Protein AF-A0A8H8R3I6-F1 (afdb_monomer_lite)

Sequence (186 aa):
MTTKLGLHSSYLSILHSQSFTWTFSHALLTSPTFHVINPRAHRAKGDTVSVRVRAAAVAGLGDEAILALLTKGFFGGWVFGIEGWVMRVCGGVAPACFQGMYPTATKTPTSPSPSLPGYSCVDYGFGSDSGSFAGAHRFAVVRQERDDEAGKEGEEEYVELKLECFRCNPLVNRESWAEWVPWLHY

Radius of gyration: 18.47 Å; chains: 1; bounding box: 51×42×56 Å

pLDDT: mean 70.7, std 18.83, range [30.98, 92.19]

Structure (mmCIF, N/CA/C/O backbone):
data_AF-A0A8H8R3I6-F1
#
_entry.id   AF-A0A8H8R3I6-F1
#
loop_
_atom_site.group_PDB
_atom_site.id
_atom_site.type_symbol
_atom_site.label_atom_id
_atom_site.label_alt_id
_atom_site.label_comp_id
_atom_site.label_asym_id
_atom_site.label_entity_id
_atom_site.label_seq_id
_atom_site.pdbx_PDB_ins_code
_atom_site.Cartn_x
_atom_site.Cartn_y
_atom_site.Cartn_z
_atom_site.occupancy
_atom_site.B_iso_or_equiv
_atom_site.auth_seq_id
_atom_site.auth_comp_id
_atom_site.auth_asym_id
_atom_site.auth_atom_id
_atom_site.pdbx_PDB_model_num
ATOM 1 N N . MET A 1 1 ? -30.752 -3.559 7.949 1.00 31.47 1 MET A N 1
ATOM 2 C CA . MET A 1 1 ? -30.188 -2.841 9.111 1.00 31.47 1 MET A CA 1
ATOM 3 C C . MET A 1 1 ? -28.882 -2.213 8.670 1.00 31.47 1 MET A C 1
ATOM 5 O O . MET A 1 1 ? -27.921 -2.926 8.433 1.00 31.47 1 MET A O 1
ATOM 9 N N . THR A 1 2 ? -28.894 -0.906 8.432 1.00 30.98 2 THR A N 1
ATOM 10 C CA . THR A 1 2 ? -27.771 -0.145 7.873 1.00 30.98 2 THR A CA 1
ATOM 11 C C . THR A 1 2 ? -27.141 0.625 9.023 1.00 30.98 2 THR A C 1
ATOM 13 O O . THR A 1 2 ? -27.705 1.614 9.489 1.00 30.98 2 THR A O 1
ATOM 16 N N . THR A 1 3 ? -26.018 0.139 9.543 1.00 32.66 3 THR A N 1
ATOM 17 C CA . THR A 1 3 ? -25.305 0.805 10.634 1.00 32.66 3 THR A CA 1
ATOM 18 C C . THR A 1 3 ? -24.673 2.076 10.071 1.00 32.66 3 THR A C 1
ATOM 20 O O . THR A 1 3 ? -23.690 2.025 9.335 1.00 32.66 3 THR A O 1
ATOM 23 N N . LYS A 1 4 ? -25.284 3.234 10.350 1.00 35.38 4 LYS A N 1
ATOM 24 C CA . LYS A 1 4 ? -24.671 4.537 10.079 1.00 35.38 4 LYS A CA 1
ATOM 25 C C . LYS A 1 4 ? -23.440 4.654 10.976 1.00 35.38 4 LYS A C 1
ATOM 27 O O . LYS A 1 4 ? -23.584 4.791 12.187 1.00 35.38 4 LYS A O 1
ATOM 32 N N . LEU A 1 5 ? -22.250 4.600 10.380 1.00 41.81 5 LEU A N 1
ATOM 33 C CA . LEU A 1 5 ? -21.015 5.054 11.016 1.00 41.81 5 LEU A CA 1
ATOM 34 C C . LEU A 1 5 ? -21.253 6.482 11.527 1.00 41.81 5 LEU A C 1
ATOM 36 O O . LEU A 1 5 ? -21.546 7.384 10.741 1.00 41.81 5 LEU A O 1
ATOM 40 N N . GLY A 1 6 ? -21.209 6.660 12.848 1.00 38.31 6 GLY A N 1
ATOM 41 C CA . GLY A 1 6 ? -21.350 7.954 13.509 1.00 38.31 6 GLY A CA 1
ATOM 42 C C . GLY A 1 6 ? -20.204 8.873 13.101 1.00 38.31 6 GLY A C 1
ATOM 43 O O . GLY A 1 6 ? -19.126 8.845 13.689 1.00 38.31 6 GLY A O 1
ATOM 44 N N . LEU A 1 7 ? -20.436 9.665 12.059 1.00 44.19 7 LEU A N 1
ATOM 45 C CA . LEU A 1 7 ? -19.473 10.578 11.460 1.00 44.19 7 LEU A CA 1
ATOM 46 C C . LEU A 1 7 ? -19.382 11.860 12.308 1.00 44.19 7 LEU A C 1
ATOM 48 O O . LEU A 1 7 ? -19.949 12.886 11.953 1.00 44.19 7 LEU A O 1
ATOM 52 N N . HIS A 1 8 ? -18.720 11.795 13.465 1.00 44.50 8 HIS A N 1
ATOM 53 C CA . HIS A 1 8 ? -18.448 12.975 14.306 1.00 44.50 8 HIS A CA 1
ATOM 54 C C . HIS A 1 8 ? -16.948 13.228 14.531 1.00 44.50 8 HIS A C 1
ATOM 56 O O . HIS A 1 8 ? -16.547 13.858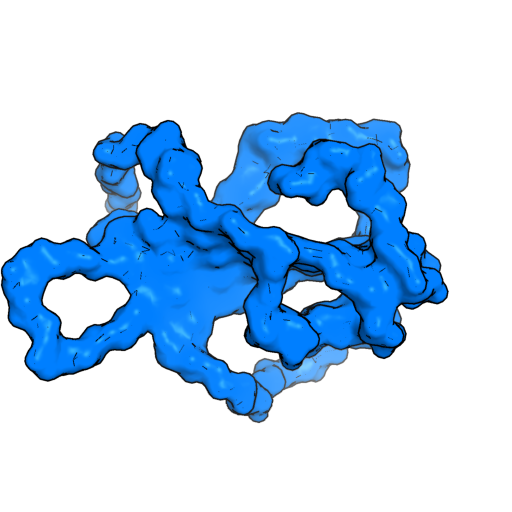 15.503 1.00 44.50 8 HIS A O 1
ATOM 62 N N . SER A 1 9 ? -16.110 12.757 13.606 1.00 52.34 9 SER A N 1
ATOM 63 C CA . SER A 1 9 ? -14.716 13.180 13.452 1.00 52.34 9 SER A CA 1
ATOM 64 C C . SER A 1 9 ? -14.607 13.797 12.063 1.00 52.34 9 SER A C 1
ATOM 66 O O . SER A 1 9 ? -14.903 13.144 11.061 1.00 52.34 9 SER A O 1
ATOM 68 N N . SER A 1 10 ? -14.308 15.096 11.998 1.00 59.66 10 SER A N 1
ATOM 69 C CA . SER A 1 10 ? -14.184 15.796 10.721 1.00 59.66 10 SER A CA 1
ATOM 70 C C . SER A 1 10 ? -13.023 15.185 9.935 1.00 59.66 10 SER A C 1
ATOM 72 O O . SER A 1 10 ? -11.990 14.858 10.514 1.00 59.66 10 SER A O 1
ATOM 74 N N . TYR A 1 11 ? -13.162 15.043 8.619 1.00 55.81 11 TYR A N 1
ATOM 75 C CA . TYR A 1 11 ? -12.097 14.549 7.734 1.00 55.81 11 TYR A CA 1
ATOM 76 C C . TYR A 1 11 ? -10.739 15.237 7.995 1.00 55.81 11 TYR A C 1
ATOM 78 O O . TYR A 1 11 ? -9.692 14.598 7.997 1.00 55.81 11 TYR A O 1
ATOM 86 N N . LEU A 1 12 ? -10.773 16.528 8.337 1.00 50.00 12 LEU A N 1
ATOM 87 C CA . LEU A 1 12 ? -9.605 17.319 8.729 1.00 50.00 12 LEU A CA 1
ATOM 88 C C . LEU A 1 12 ? -8.943 16.831 10.026 1.00 50.00 12 LEU A C 1
ATOM 90 O O . LEU A 1 12 ? -7.722 16.812 10.109 1.00 50.00 12 LEU A O 1
ATOM 94 N N . SER A 1 13 ? -9.716 16.404 11.028 1.00 59.06 13 SER A N 1
ATOM 95 C CA . SER A 1 13 ? -9.152 15.855 12.271 1.00 59.06 13 SER A CA 1
ATOM 96 C C . SER A 1 13 ? -8.404 14.537 12.050 1.00 59.06 13 SER A C 1
ATOM 98 O O . SER A 1 13 ? -7.403 14.295 12.715 1.00 59.06 13 SER A O 1
ATOM 100 N N . ILE A 1 14 ? -8.844 13.731 11.077 1.00 64.38 14 ILE A N 1
ATOM 101 C CA . ILE A 1 14 ? -8.153 12.507 10.653 1.00 64.38 14 ILE A CA 1
ATOM 102 C C . ILE A 1 14 ? -6.856 12.853 9.920 1.00 64.38 14 ILE A C 1
ATOM 104 O O . ILE A 1 14 ? -5.829 12.249 10.194 1.00 64.38 14 ILE A O 1
ATOM 108 N N . LEU A 1 15 ? -6.877 13.846 9.025 1.00 62.44 15 LEU A N 1
ATOM 109 C CA . LEU A 1 15 ? -5.662 14.314 8.346 1.00 62.44 15 LEU A CA 1
ATOM 110 C C . LEU A 1 15 ? -4.618 14.837 9.341 1.00 62.44 15 LEU A C 1
ATOM 112 O O . LEU A 1 15 ? -3.438 14.539 9.209 1.00 62.44 15 LEU A O 1
ATOM 116 N N . HIS A 1 16 ? -5.046 15.573 10.367 1.00 58.56 16 HIS A N 1
ATOM 117 C CA . HIS A 1 16 ? -4.144 16.083 11.401 1.00 58.56 16 HIS A CA 1
ATOM 118 C C . HIS A 1 16 ? -3.581 15.003 12.332 1.00 58.56 16 HIS A C 1
ATOM 120 O O . HIS A 1 16 ? -2.536 15.229 12.937 1.00 58.56 16 HIS A O 1
ATOM 126 N N . SER A 1 17 ? -4.249 13.853 12.466 1.00 69.62 17 SER A N 1
ATOM 127 C CA . SER A 1 17 ? -3.767 12.736 13.285 1.00 69.62 17 SER A CA 1
ATOM 128 C C . SER A 1 17 ? -2.894 11.745 12.513 1.00 69.62 17 SER A C 1
ATOM 130 O O . SER A 1 17 ? -2.447 10.750 13.091 1.00 69.62 17 SER A O 1
ATOM 132 N N . GLN A 1 18 ? -2.632 12.006 11.227 1.00 78.19 18 GLN A N 1
ATOM 133 C CA . GLN A 1 18 ? -1.732 11.186 10.428 1.00 78.19 18 GLN A CA 1
ATOM 134 C C . GLN A 1 18 ? -0.287 11.383 10.868 1.00 78.19 18 GLN A C 1
ATOM 136 O O . GLN A 1 18 ? 0.219 12.500 10.976 1.00 78.19 18 GLN A O 1
ATOM 141 N N . SER A 1 19 ? 0.385 10.264 11.096 1.00 79.81 19 SER A N 1
ATOM 142 C CA . SER A 1 19 ? 1.827 10.213 11.274 1.00 79.81 19 SER A CA 1
ATOM 143 C C . SER A 1 19 ? 2.457 9.787 9.961 1.00 79.81 19 SER A C 1
ATOM 145 O O . SER A 1 19 ? 2.011 8.827 9.335 1.00 79.81 19 SER A O 1
ATOM 147 N N . PHE A 1 20 ? 3.489 10.511 9.548 1.00 79.75 20 PHE A N 1
ATOM 148 C CA . PHE A 1 20 ? 4.198 10.261 8.306 1.00 79.75 20 PHE A CA 1
ATOM 149 C C . PHE A 1 20 ? 5.659 9.962 8.598 1.00 79.75 20 PHE A C 1
ATOM 151 O O . PHE A 1 20 ? 6.337 10.746 9.267 1.00 79.75 20 PHE A O 1
ATOM 158 N N . THR A 1 21 ? 6.154 8.845 8.082 1.00 79.81 21 THR A N 1
ATOM 159 C CA . THR A 1 21 ? 7.560 8.468 8.202 1.00 79.81 21 THR A CA 1
ATOM 160 C C . THR A 1 21 ? 8.121 8.099 6.843 1.00 79.81 21 THR A C 1
ATOM 162 O O . THR A 1 21 ? 7.508 7.360 6.083 1.00 79.81 21 THR A O 1
ATOM 165 N N . TRP A 1 22 ? 9.334 8.564 6.558 1.00 72.94 22 TRP A N 1
ATOM 166 C CA . TRP A 1 22 ? 10.034 8.340 5.286 1.00 72.94 22 TRP A CA 1
ATOM 167 C C . TRP A 1 22 ? 10.762 6.991 5.220 1.00 72.94 22 TRP A C 1
ATOM 169 O O . TRP A 1 22 ? 11.827 6.842 4.622 1.00 72.94 22 TRP A O 1
ATOM 179 N N . THR A 1 23 ? 10.204 6.016 5.927 1.00 77.31 23 THR A N 1
ATOM 180 C CA . THR A 1 23 ? 10.690 4.650 6.045 1.00 77.31 23 THR A CA 1
ATOM 181 C C . THR A 1 23 ? 9.493 3.712 6.032 1.00 77.31 23 THR A C 1
ATOM 183 O O . THR A 1 23 ? 8.381 4.083 6.413 1.00 77.31 23 THR A O 1
ATOM 186 N N . PHE A 1 24 ? 9.734 2.483 5.599 1.00 78.38 24 PHE A N 1
ATOM 187 C CA . PHE A 1 24 ? 8.781 1.385 5.667 1.00 78.38 24 PHE A CA 1
ATOM 188 C C . PHE A 1 24 ? 9.285 0.324 6.643 1.00 78.38 24 PHE A C 1
ATOM 190 O O . PHE A 1 24 ? 10.476 0.265 6.969 1.00 78.38 24 PHE A O 1
ATOM 197 N N . SER A 1 25 ? 8.368 -0.474 7.175 1.00 80.38 25 SER A N 1
ATOM 198 C CA . SER A 1 25 ? 8.654 -1.388 8.272 1.00 80.38 25 SER A CA 1
ATOM 199 C C . SER A 1 25 ? 9.603 -2.515 7.869 1.00 80.38 25 SER A C 1
ATOM 201 O O . SER A 1 25 ? 9.670 -2.958 6.718 1.00 80.38 25 SER A O 1
ATOM 203 N N . HIS A 1 26 ? 10.288 -3.064 8.874 1.00 82.50 26 HIS A N 1
ATOM 204 C CA . HIS A 1 26 ? 11.056 -4.295 8.710 1.00 82.50 26 HIS A CA 1
ATOM 205 C C . HIS A 1 26 ? 10.168 -5.456 8.229 1.00 82.50 26 HIS A C 1
ATOM 207 O O . HIS A 1 26 ? 10.617 -6.292 7.451 1.00 82.50 26 HIS A O 1
ATOM 213 N N . ALA A 1 27 ? 8.891 -5.477 8.630 1.00 82.38 27 ALA A N 1
ATOM 214 C CA . ALA A 1 27 ? 7.926 -6.479 8.185 1.00 82.38 27 ALA A CA 1
ATOM 215 C C . ALA A 1 27 ? 7.631 -6.394 6.678 1.00 82.38 27 ALA A C 1
ATOM 217 O O . ALA A 1 27 ? 7.347 -7.418 6.055 1.00 82.38 27 ALA A O 1
ATOM 218 N N . LEU A 1 28 ? 7.685 -5.200 6.076 1.00 81.94 28 LEU A N 1
ATOM 219 C CA . LEU A 1 28 ? 7.591 -5.044 4.625 1.00 81.94 28 LEU A CA 1
ATOM 220 C C . LEU A 1 28 ? 8.894 -5.461 3.940 1.00 81.94 28 LEU A C 1
ATOM 222 O O . LEU A 1 28 ? 8.839 -6.235 2.988 1.00 81.94 28 LEU A O 1
ATOM 226 N N . LEU A 1 29 ? 10.052 -5.040 4.459 1.00 84.81 29 LEU A N 1
ATOM 227 C CA . LEU A 1 29 ? 11.374 -5.397 3.921 1.00 84.81 29 LEU A CA 1
ATOM 228 C C . LEU A 1 29 ? 11.614 -6.908 3.830 1.00 84.81 29 LEU A C 1
ATOM 230 O O . LEU A 1 29 ? 12.205 -7.373 2.860 1.00 84.81 29 LEU A O 1
ATOM 234 N N . THR A 1 30 ? 11.159 -7.674 4.823 1.00 84.00 30 THR A N 1
ATOM 235 C CA . THR A 1 30 ? 11.333 -9.136 4.854 1.00 84.00 30 THR A CA 1
ATOM 236 C C . THR A 1 30 ? 10.150 -9.902 4.271 1.00 84.00 30 THR A C 1
ATOM 238 O O . THR A 1 30 ? 10.069 -11.122 4.416 1.00 84.00 30 THR A O 1
ATOM 241 N N . SER A 1 31 ? 9.185 -9.209 3.665 1.00 83.56 31 SER A N 1
ATOM 242 C CA . SER A 1 31 ? 7.997 -9.854 3.115 1.00 83.56 31 SER A CA 1
ATOM 243 C C . SER A 1 31 ? 8.271 -10.544 1.774 1.00 83.56 31 SER A C 1
ATOM 245 O O . SER A 1 31 ? 9.102 -10.073 0.991 1.00 83.56 31 SER A O 1
ATOM 247 N N . PRO A 1 32 ? 7.511 -11.604 1.434 1.00 87.69 32 PRO A N 1
ATOM 248 C CA . PRO A 1 32 ? 7.560 -12.205 0.101 1.00 87.69 32 PRO A CA 1
ATOM 249 C C . PRO A 1 32 ? 7.315 -11.180 -1.013 1.00 87.69 32 PRO A C 1
ATOM 251 O O . PRO A 1 32 ? 8.000 -11.195 -2.031 1.00 87.69 32 PRO A O 1
ATOM 254 N N . THR A 1 33 ? 6.388 -10.246 -0.791 1.00 87.38 33 THR A N 1
ATOM 255 C CA . THR A 1 33 ? 6.056 -9.156 -1.714 1.00 87.38 33 THR A CA 1
ATOM 256 C C . THR A 1 33 ? 7.278 -8.324 -2.087 1.00 87.38 33 THR A C 1
ATOM 258 O O . THR A 1 33 ? 7.518 -8.085 -3.270 1.00 87.38 33 THR A O 1
ATOM 261 N N . PHE A 1 34 ? 8.084 -7.916 -1.101 1.00 88.31 34 PHE A N 1
ATOM 262 C CA . PHE A 1 34 ? 9.287 -7.126 -1.358 1.00 88.31 34 PHE A CA 1
ATOM 263 C C . PHE A 1 34 ? 10.279 -7.884 -2.242 1.00 88.31 34 PHE A C 1
ATOM 265 O O . PHE A 1 34 ? 10.813 -7.322 -3.197 1.00 88.31 34 PHE A O 1
ATOM 272 N N . HIS A 1 35 ? 10.467 -9.177 -1.982 1.00 88.62 35 HIS A N 1
ATOM 273 C CA . HIS A 1 35 ? 11.369 -10.016 -2.768 1.00 88.62 35 HIS A CA 1
ATOM 274 C C . HIS A 1 35 ? 10.859 -10.305 -4.183 1.00 88.62 35 HIS A C 1
ATOM 276 O O . HIS A 1 35 ? 11.664 -10.368 -5.107 1.00 88.62 35 HIS A O 1
ATOM 282 N N . VAL A 1 36 ? 9.546 -10.439 -4.382 1.00 87.69 36 VAL A N 1
ATOM 283 C CA . VAL A 1 36 ? 8.960 -10.620 -5.723 1.00 87.69 36 VAL A CA 1
ATOM 284 C C . VAL A 1 36 ? 9.104 -9.352 -6.565 1.00 87.69 36 VAL A C 1
ATOM 286 O O . VAL A 1 36 ? 9.413 -9.421 -7.751 1.00 87.69 36 VAL A O 1
ATOM 289 N N . ILE A 1 37 ? 8.900 -8.187 -5.955 1.00 86.06 37 ILE A N 1
ATOM 290 C CA . ILE A 1 37 ? 8.887 -6.898 -6.657 1.00 86.06 37 ILE A CA 1
ATOM 291 C C . ILE A 1 37 ? 10.301 -6.360 -6.885 1.00 86.06 37 ILE A C 1
ATOM 293 O O . ILE A 1 37 ? 10.576 -5.714 -7.896 1.00 86.06 37 ILE A O 1
ATOM 297 N N . ASN A 1 38 ? 11.212 -6.642 -5.955 1.00 88.88 38 ASN A N 1
ATOM 298 C CA . ASN A 1 38 ? 12.605 -6.225 -5.999 1.00 88.88 38 ASN A CA 1
ATOM 299 C C . ASN A 1 38 ? 13.551 -7.438 -5.890 1.00 88.88 38 ASN A C 1
ATOM 301 O O . ASN A 1 38 ? 14.315 -7.547 -4.924 1.00 88.88 38 ASN A O 1
ATOM 305 N N . PRO A 1 39 ? 13.548 -8.350 -6.882 1.00 85.81 39 PRO A N 1
ATOM 306 C CA . PRO A 1 39 ? 14.264 -9.627 -6.802 1.00 85.81 39 PRO A CA 1
ATOM 307 C C . PRO A 1 39 ? 15.787 -9.476 -6.727 1.00 85.81 39 PRO A C 1
ATOM 309 O O . PRO A 1 39 ? 16.485 -10.378 -6.273 1.00 85.81 39 PRO A O 1
ATOM 312 N N . ARG A 1 40 ? 16.318 -8.327 -7.158 1.00 87.31 40 ARG A N 1
ATOM 313 C CA . ARG A 1 40 ? 17.755 -8.015 -7.137 1.00 87.31 40 ARG A CA 1
ATOM 314 C C . ARG A 1 40 ? 18.184 -7.219 -5.904 1.00 87.31 40 ARG A C 1
ATOM 316 O O . ARG A 1 40 ? 19.336 -6.800 -5.838 1.00 87.31 40 ARG A O 1
ATOM 323 N N . ALA A 1 41 ? 17.268 -6.984 -4.960 1.00 88.19 41 ALA A N 1
ATOM 324 C CA . ALA A 1 41 ? 17.508 -6.196 -3.752 1.00 88.19 41 ALA A CA 1
ATOM 325 C C . ALA A 1 41 ? 18.143 -4.820 -4.045 1.00 88.19 41 ALA A C 1
ATOM 327 O O . ALA A 1 41 ? 19.030 -4.351 -3.331 1.00 88.19 41 ALA A O 1
ATOM 328 N N . HIS A 1 42 ? 17.700 -4.164 -5.122 1.00 91.31 42 HIS A N 1
ATOM 329 C CA . HIS A 1 42 ? 18.139 -2.812 -5.453 1.00 91.31 42 HIS A CA 1
ATOM 330 C C . HIS A 1 42 ? 17.609 -1.799 -4.435 1.00 91.31 42 HIS A C 1
ATOM 332 O O . HIS A 1 42 ? 16.662 -2.078 -3.696 1.00 91.31 42 HIS A O 1
ATOM 338 N N . ARG A 1 43 ? 18.196 -0.597 -4.412 1.00 88.12 43 ARG A N 1
ATOM 339 C CA . ARG A 1 43 ? 17.729 0.496 -3.551 1.00 88.12 43 ARG A CA 1
ATOM 340 C C . ARG A 1 43 ? 16.230 0.733 -3.757 1.00 88.12 43 ARG A C 1
ATOM 342 O O . ARG A 1 43 ? 15.787 1.081 -4.852 1.00 88.12 43 ARG A O 1
ATOM 349 N N . ALA A 1 44 ? 15.477 0.549 -2.678 1.00 87.62 44 ALA A N 1
ATOM 350 C CA . ALA A 1 44 ? 14.069 0.883 -2.583 1.00 87.62 44 ALA A CA 1
ATOM 351 C C . ALA A 1 44 ? 13.909 2.097 -1.669 1.00 87.62 44 ALA A C 1
ATOM 353 O O . ALA A 1 44 ? 14.603 2.222 -0.658 1.00 87.62 44 ALA A O 1
ATOM 354 N N . LYS A 1 45 ? 12.997 2.986 -2.038 1.00 86.19 45 LYS A N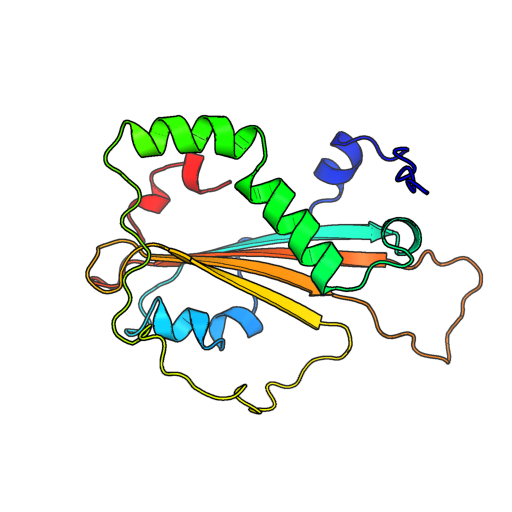 1
ATOM 355 C CA . LYS A 1 45 ? 12.548 4.097 -1.205 1.00 86.19 45 LYS A CA 1
ATOM 356 C C . LYS A 1 45 ? 11.069 3.938 -0.953 1.00 86.19 45 LYS A C 1
ATOM 358 O O . LYS A 1 45 ? 10.366 3.354 -1.771 1.00 86.19 45 LYS A O 1
ATOM 363 N N . GLY A 1 46 ? 10.617 4.436 0.177 1.00 84.38 46 GLY A N 1
ATOM 364 C CA . GLY A 1 46 ? 9.248 4.250 0.576 1.00 84.38 46 GLY A CA 1
ATOM 365 C C . GLY A 1 46 ? 8.919 5.054 1.803 1.00 84.38 46 GLY A C 1
ATOM 366 O O . GLY A 1 46 ? 9.789 5.669 2.422 1.00 84.38 46 GLY A O 1
ATOM 367 N N . ASP A 1 47 ? 7.653 4.999 2.142 1.00 83.50 47 ASP A N 1
ATOM 368 C CA . ASP A 1 47 ? 7.066 5.786 3.194 1.00 83.50 47 ASP A CA 1
ATOM 369 C C . ASP A 1 47 ? 5.966 5.007 3.884 1.00 83.50 47 ASP A C 1
ATOM 371 O O . ASP A 1 47 ? 5.476 3.990 3.389 1.00 83.50 47 ASP A O 1
ATOM 375 N N . THR A 1 48 ? 5.644 5.465 5.081 1.00 86.69 48 THR A N 1
ATOM 376 C CA . THR A 1 48 ? 4.538 4.946 5.860 1.00 86.69 48 THR A CA 1
ATOM 377 C C . THR A 1 48 ? 3.695 6.110 6.323 1.00 86.69 48 THR A C 1
ATOM 379 O O . THR A 1 48 ? 4.191 7.051 6.946 1.00 86.69 48 THR A O 1
ATOM 382 N N . VAL A 1 49 ? 2.402 5.993 6.069 1.00 87.19 49 VAL A N 1
ATOM 383 C CA . VAL A 1 49 ? 1.370 6.818 6.674 1.00 87.19 49 VAL A CA 1
ATOM 384 C C . VAL A 1 49 ? 0.630 5.953 7.675 1.00 87.19 49 VAL A C 1
ATOM 386 O O . VAL A 1 49 ? 0.135 4.882 7.322 1.00 87.19 49 VAL A O 1
ATOM 389 N N . SER A 1 50 ? 0.529 6.402 8.921 1.00 87.62 50 SER A N 1
ATOM 390 C CA . SER A 1 50 ? -0.314 5.744 9.912 1.00 87.62 50 SER A CA 1
ATOM 391 C C . SER A 1 50 ? -1.340 6.688 10.506 1.00 87.62 50 SER A C 1
ATOM 393 O O . SER A 1 50 ? -1.126 7.892 10.638 1.00 87.62 50 SER A O 1
ATOM 395 N N . VAL A 1 51 ? -2.497 6.130 10.844 1.00 88.81 51 VAL A N 1
ATOM 396 C CA . VAL A 1 51 ? -3.577 6.844 11.510 1.00 88.81 51 VAL A CA 1
ATOM 397 C C . VAL A 1 51 ? -4.141 5.976 12.619 1.00 88.81 51 VAL A C 1
ATOM 399 O O . VAL A 1 51 ? -4.399 4.786 12.440 1.00 88.81 51 VAL A O 1
ATOM 402 N N . ARG A 1 52 ? -4.360 6.586 13.781 1.00 86.94 52 ARG A N 1
ATOM 403 C CA . ARG A 1 52 ? -5.032 5.933 14.902 1.00 86.94 52 ARG A CA 1
ATOM 404 C C . ARG A 1 52 ? -6.518 6.245 14.833 1.00 86.94 52 ARG A C 1
ATOM 406 O O . ARG A 1 52 ? -6.920 7.406 14.883 1.00 86.94 52 ARG A O 1
ATOM 413 N N . VAL A 1 53 ? -7.333 5.203 14.728 1.00 86.69 53 VAL A N 1
ATOM 414 C CA . VAL A 1 53 ? -8.792 5.296 14.795 1.00 86.69 53 VAL A CA 1
ATOM 415 C C . VAL A 1 53 ? -9.265 4.728 16.122 1.00 86.69 53 VAL A C 1
ATOM 417 O O . VAL A 1 53 ? -8.714 3.751 16.622 1.00 86.69 53 VAL A O 1
ATOM 420 N N . ARG A 1 54 ? -10.288 5.335 16.723 1.00 86.31 54 ARG A N 1
ATOM 421 C CA . ARG A 1 54 ? -10.869 4.795 17.959 1.00 86.31 54 ARG A CA 1
ATOM 422 C C . ARG A 1 54 ? -11.434 3.405 17.687 1.00 86.31 54 ARG A C 1
ATOM 424 O O . ARG A 1 54 ? -12.150 3.226 16.702 1.00 86.31 54 ARG A O 1
ATOM 431 N N . ALA A 1 55 ? -11.183 2.448 18.574 1.00 85.94 55 ALA A N 1
ATOM 432 C CA . ALA A 1 55 ? -11.679 1.080 18.434 1.00 85.94 55 ALA A CA 1
ATOM 433 C C . ALA A 1 55 ? -13.211 1.040 18.328 1.00 85.94 55 ALA A C 1
ATOM 435 O O . ALA A 1 55 ? -13.759 0.284 17.530 1.00 85.94 55 ALA A O 1
ATOM 436 N N . ALA A 1 56 ? -13.901 1.946 19.029 1.00 83.94 56 ALA A N 1
ATOM 437 C CA . ALA A 1 56 ? -15.347 2.131 18.921 1.00 83.94 56 ALA A CA 1
ATOM 438 C C . ALA A 1 56 ? -15.825 2.468 17.492 1.00 83.94 56 ALA A C 1
ATOM 440 O O . ALA A 1 56 ? -16.921 2.070 17.104 1.00 83.94 56 ALA A O 1
ATOM 441 N N . ALA A 1 57 ? -15.021 3.175 16.688 1.00 83.38 57 ALA A N 1
ATOM 442 C CA . ALA A 1 57 ? -15.380 3.547 15.316 1.00 83.38 57 ALA A CA 1
ATOM 443 C C . ALA A 1 57 ? -15.350 2.353 14.347 1.00 83.38 57 ALA A C 1
ATOM 445 O O . ALA A 1 57 ? -16.026 2.378 13.320 1.00 83.38 57 ALA A O 1
ATOM 446 N N . VAL A 1 58 ? -14.587 1.312 14.683 1.00 86.56 58 VAL A N 1
ATOM 447 C CA . VAL A 1 58 ? -14.475 0.059 13.919 1.00 86.56 58 VAL A CA 1
ATOM 448 C C . VAL A 1 58 ? -15.033 -1.136 14.698 1.00 86.56 58 VAL A C 1
ATOM 450 O O . VAL A 1 58 ? -14.762 -2.291 14.366 1.00 86.56 58 VAL A O 1
ATOM 453 N N . ALA A 1 59 ? -15.822 -0.871 15.742 1.00 85.50 59 ALA A N 1
ATOM 454 C CA . ALA A 1 59 ? -16.407 -1.905 16.578 1.00 85.50 59 ALA A CA 1
ATOM 455 C C . ALA A 1 59 ? -17.305 -2.826 15.739 1.00 85.50 59 ALA A C 1
ATOM 457 O O . ALA A 1 59 ? -18.151 -2.370 14.969 1.00 85.50 59 ALA A O 1
ATOM 458 N N . GLY A 1 60 ? -17.102 -4.136 15.885 1.00 86.06 60 GLY A N 1
ATOM 459 C CA . GLY A 1 60 ? -17.829 -5.156 15.126 1.00 86.06 60 GLY A CA 1
ATOM 460 C C . GLY A 1 60 ? -17.309 -5.405 13.705 1.00 86.06 60 GLY A C 1
ATOM 461 O O . GLY A 1 60 ? -17.844 -6.281 13.029 1.00 86.06 60 GLY A O 1
ATOM 462 N N . LEU A 1 61 ? -16.273 -4.693 13.245 1.00 89.38 61 LEU A N 1
ATOM 463 C CA . LEU A 1 61 ? -15.596 -4.995 11.983 1.00 89.38 61 LEU A CA 1
ATOM 464 C C . LEU A 1 61 ? -14.381 -5.897 12.223 1.00 89.38 61 LEU A C 1
ATOM 466 O O . LEU A 1 61 ? -13.510 -5.585 13.041 1.00 89.38 61 LEU A O 1
ATOM 470 N N . GLY A 1 62 ? -14.309 -6.995 11.469 1.00 90.81 62 GLY A N 1
ATOM 471 C CA . GLY A 1 62 ? -13.091 -7.794 11.344 1.00 90.81 62 GLY A CA 1
ATOM 472 C C . GLY A 1 62 ? -12.035 -7.081 10.496 1.00 90.81 62 GLY A C 1
ATOM 473 O O . GLY A 1 62 ? -12.359 -6.194 9.704 1.00 90.81 62 GLY A O 1
ATOM 474 N N . ASP A 1 63 ? -10.775 -7.486 10.637 1.00 92.12 63 ASP A N 1
ATOM 475 C CA . ASP A 1 63 ? -9.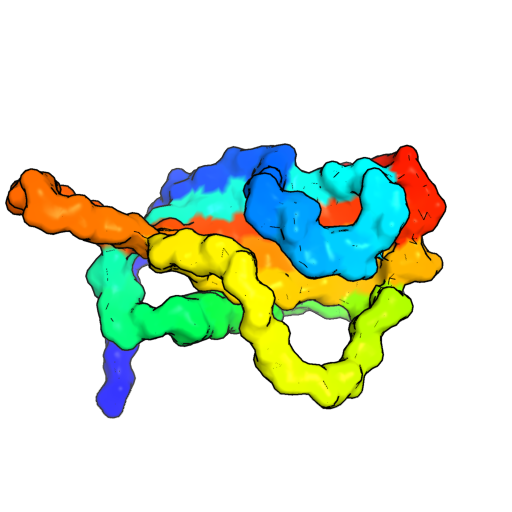646 -6.835 9.957 1.00 92.12 63 ASP A CA 1
ATOM 476 C C . ASP A 1 63 ? -9.771 -6.881 8.436 1.00 92.12 63 ASP A C 1
ATOM 478 O O . ASP A 1 63 ? -9.484 -5.891 7.773 1.00 92.12 63 ASP A O 1
ATOM 482 N N . GLU A 1 64 ? -10.290 -7.979 7.881 1.00 92.19 64 GLU A N 1
ATOM 483 C CA . GLU A 1 64 ? -10.579 -8.092 6.449 1.00 92.19 64 GLU A CA 1
ATOM 484 C C . GLU A 1 64 ? -11.557 -7.007 5.979 1.00 92.19 64 GLU A C 1
ATOM 486 O O . GLU A 1 64 ? -11.317 -6.352 4.967 1.00 92.19 64 GLU A O 1
ATOM 491 N N . ALA A 1 65 ? -12.633 -6.757 6.731 1.00 91.19 65 ALA A N 1
ATOM 492 C CA . ALA A 1 65 ? -13.608 -5.725 6.389 1.00 91.19 65 ALA A CA 1
ATOM 493 C C . ALA A 1 65 ? -13.003 -4.317 6.495 1.00 91.19 65 ALA A C 1
ATOM 495 O O . ALA A 1 65 ? -13.288 -3.459 5.659 1.00 91.19 65 ALA A O 1
ATOM 496 N N . ILE A 1 66 ? -12.144 -4.081 7.491 1.00 90.69 66 ILE A N 1
ATOM 497 C CA . ILE A 1 66 ? -11.417 -2.814 7.645 1.00 90.69 66 ILE A CA 1
ATOM 498 C C . ILE A 1 66 ? -10.459 -2.606 6.464 1.00 90.69 66 ILE A C 1
ATOM 500 O O . ILE A 1 66 ? -10.487 -1.546 5.839 1.00 90.69 66 ILE A O 1
ATOM 504 N N . LEU A 1 67 ? -9.665 -3.618 6.105 1.00 90.88 67 LEU A N 1
ATOM 505 C CA . LEU A 1 67 ? -8.759 -3.579 4.954 1.00 90.88 67 LEU A CA 1
ATOM 506 C C . LEU A 1 67 ? -9.525 -3.395 3.641 1.00 90.88 67 LEU A C 1
ATOM 508 O O . LEU A 1 67 ? -9.114 -2.600 2.798 1.00 90.88 67 LEU A O 1
ATOM 512 N N . ALA A 1 68 ? -10.665 -4.065 3.469 1.00 89.12 68 ALA A N 1
ATOM 513 C CA . ALA A 1 68 ? -11.527 -3.901 2.303 1.00 89.12 68 ALA A CA 1
ATOM 514 C C . ALA A 1 68 ? -12.077 -2.472 2.200 1.00 89.12 68 ALA A C 1
ATOM 516 O O . ALA A 1 68 ? -12.102 -1.896 1.115 1.00 89.12 68 ALA A O 1
ATOM 517 N N . LEU A 1 69 ? -12.487 -1.863 3.316 1.00 89.06 69 LEU A N 1
ATOM 518 C CA . LEU A 1 69 ? -12.936 -0.469 3.337 1.00 89.06 69 LEU A CA 1
ATOM 519 C C . LEU A 1 69 ? -11.796 0.503 3.027 1.00 89.06 69 LEU A C 1
ATOM 521 O O . LEU A 1 69 ? -11.995 1.437 2.251 1.00 89.06 69 LEU A O 1
ATOM 525 N N . LEU A 1 70 ? -10.614 0.269 3.595 1.00 85.00 70 LEU A N 1
ATOM 526 C CA . LEU A 1 70 ? -9.437 1.106 3.386 1.00 85.00 70 LEU A CA 1
ATOM 527 C C . LEU A 1 70 ? -8.975 1.060 1.925 1.00 85.00 70 LEU A C 1
ATOM 529 O O . LEU A 1 70 ? -8.830 2.097 1.286 1.00 85.00 70 LEU A O 1
ATOM 533 N N . THR A 1 71 ? -8.836 -0.141 1.368 1.00 84.75 71 THR A N 1
ATOM 534 C CA . THR A 1 71 ? -8.442 -0.357 -0.033 1.00 84.75 71 THR A CA 1
ATOM 535 C C . THR A 1 71 ? -9.501 0.153 -1.006 1.00 84.75 71 THR A C 1
ATOM 537 O O . THR A 1 71 ? -9.162 0.808 -1.989 1.00 84.75 71 THR A O 1
ATOM 540 N N . LYS A 1 72 ? -10.792 -0.052 -0.713 1.00 83.56 72 LYS A N 1
ATOM 541 C CA . LYS A 1 72 ? -11.892 0.537 -1.488 1.00 83.56 72 LYS A CA 1
ATOM 542 C C . LYS A 1 72 ? -11.850 2.063 -1.458 1.00 83.56 72 LYS A C 1
ATOM 544 O O . LYS A 1 72 ? -12.090 2.686 -2.486 1.00 83.56 72 LYS A O 1
ATOM 549 N N . GLY A 1 73 ? -11.579 2.663 -0.301 1.00 79.50 73 GLY A N 1
ATOM 550 C CA . GLY A 1 73 ? -11.451 4.111 -0.155 1.00 79.50 73 GLY A CA 1
ATOM 551 C C . GLY A 1 73 ? -10.247 4.670 -0.910 1.00 79.50 73 GLY A C 1
ATOM 552 O O . GLY A 1 73 ? -10.375 5.699 -1.564 1.00 79.50 73 GLY A O 1
ATOM 553 N N . PHE A 1 74 ? -9.115 3.966 -0.870 1.00 78.00 74 PHE A N 1
ATOM 554 C CA . PHE A 1 74 ? -7.901 4.317 -1.602 1.00 78.00 74 PHE A CA 1
ATOM 555 C C . PHE A 1 74 ? -8.126 4.209 -3.117 1.00 78.00 74 PHE A C 1
ATOM 557 O O . PHE A 1 74 ? -8.193 5.221 -3.801 1.00 78.00 74 PHE A O 1
ATOM 564 N N . PHE A 1 75 ? -8.380 3.010 -3.650 1.00 74.62 75 PHE A N 1
ATOM 565 C CA . PHE A 1 75 ? -8.493 2.794 -5.100 1.00 74.62 75 PHE A CA 1
ATOM 566 C C . PHE A 1 75 ? -9.791 3.326 -5.728 1.00 74.62 75 PHE A C 1
ATOM 568 O O . PHE A 1 75 ? -9.840 3.568 -6.932 1.00 74.62 75 PHE A O 1
ATOM 575 N N . GLY A 1 76 ? -10.857 3.481 -4.943 1.00 67.25 76 GLY A N 1
ATOM 576 C CA . GLY A 1 76 ? -12.151 4.008 -5.389 1.00 67.25 76 GLY A CA 1
ATOM 577 C C . GLY A 1 76 ? -12.400 5.465 -4.996 1.00 67.25 76 GLY A C 1
ATOM 578 O O . GLY A 1 76 ? -13.498 5.975 -5.223 1.00 67.25 76 GLY A O 1
ATOM 579 N N . GLY A 1 77 ? -11.421 6.121 -4.369 1.00 66.69 77 GLY A N 1
ATOM 580 C CA . GLY A 1 77 ? -11.521 7.498 -3.904 1.00 66.69 77 GLY A CA 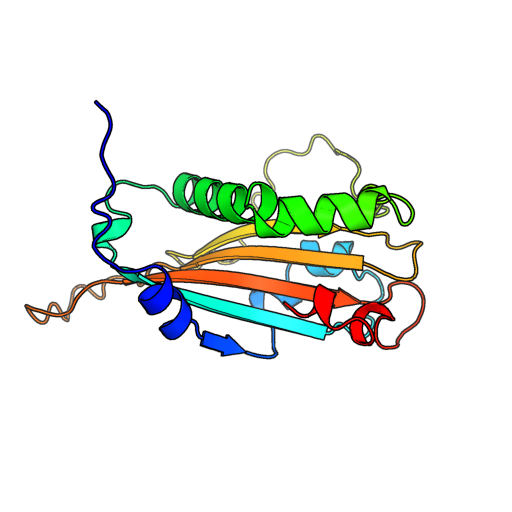1
ATOM 581 C C . GLY A 1 77 ? -11.450 8.521 -5.036 1.00 66.69 77 GLY A C 1
ATOM 582 O O . GLY A 1 77 ? -10.926 8.268 -6.119 1.00 66.69 77 GLY A O 1
ATOM 583 N N . TRP A 1 78 ? -11.954 9.728 -4.770 1.00 57.16 78 TRP A N 1
ATOM 584 C CA . TRP A 1 78 ? -11.992 10.814 -5.756 1.00 57.16 78 TRP A CA 1
ATOM 585 C C . TRP A 1 78 ? -10.591 11.253 -6.225 1.00 57.16 78 TRP A C 1
ATOM 587 O O . TRP A 1 78 ? -10.426 11.632 -7.381 1.00 57.16 78 TRP A O 1
ATOM 597 N N . VAL A 1 79 ? -9.577 11.115 -5.361 1.00 53.16 79 VAL A N 1
ATOM 598 C CA . VAL A 1 79 ? -8.163 11.414 -5.660 1.00 53.16 79 VAL A CA 1
ATOM 599 C C . VAL A 1 79 ? -7.618 10.483 -6.753 1.00 53.16 79 VAL A C 1
ATOM 601 O O . VAL A 1 79 ? -7.158 10.961 -7.789 1.00 53.16 79 VAL A O 1
ATOM 604 N N . PHE A 1 80 ? -7.801 9.166 -6.608 1.00 52.22 80 PHE A N 1
ATOM 605 C CA . PHE A 1 80 ? -7.444 8.192 -7.649 1.00 52.22 80 PHE A CA 1
ATOM 606 C C . PHE A 1 80 ? -8.365 8.250 -8.876 1.00 52.22 80 PHE A C 1
ATOM 608 O O . PHE A 1 80 ? -7.969 7.842 -9.967 1.00 52.22 80 PHE A O 1
ATOM 615 N N . GLY A 1 81 ? -9.572 8.807 -8.750 1.00 52.50 81 GLY A N 1
ATOM 616 C CA . GLY A 1 81 ? -10.428 9.129 -9.894 1.00 52.50 81 GLY A CA 1
ATOM 617 C C . GLY A 1 81 ? -9.813 10.173 -10.839 1.00 52.50 81 GLY A C 1
ATOM 618 O O . GLY A 1 81 ? -9.981 10.064 -12.054 1.00 52.50 81 GLY A O 1
ATOM 619 N N . ILE A 1 82 ? -9.068 11.145 -10.298 1.00 53.09 82 ILE A N 1
ATOM 620 C CA . ILE A 1 82 ? -8.349 12.176 -11.068 1.00 53.09 82 ILE A CA 1
ATOM 621 C C . ILE A 1 82 ? -7.018 11.617 -11.597 1.00 53.09 82 ILE A C 1
ATOM 623 O O . ILE A 1 82 ? -6.718 11.743 -12.785 1.00 53.09 82 ILE A O 1
ATOM 627 N N . GLU A 1 83 ? -6.244 10.937 -10.749 1.00 50.66 83 GLU A N 1
ATOM 628 C CA . GLU A 1 83 ? -4.941 10.364 -11.116 1.00 50.66 83 GLU A CA 1
ATOM 629 C C . GLU A 1 83 ? -5.066 9.213 -12.131 1.00 50.66 83 GLU A C 1
ATOM 631 O O . GLU A 1 83 ? -4.321 9.139 -13.110 1.00 50.66 83 GLU A O 1
ATOM 636 N N . GLY A 1 84 ? -6.097 8.374 -11.994 1.00 52.78 84 GLY A N 1
ATOM 637 C CA . GLY A 1 84 ? -6.429 7.320 -12.950 1.00 52.78 84 GLY A CA 1
ATOM 638 C C . GLY A 1 84 ? -6.834 7.847 -14.331 1.00 52.78 84 GLY A C 1
ATOM 639 O O . GLY A 1 84 ? -6.724 7.116 -15.317 1.00 52.78 84 GLY A O 1
ATOM 640 N N . TRP A 1 85 ? -7.267 9.110 -14.439 1.00 49.88 85 TRP A N 1
ATOM 641 C CA . TRP A 1 85 ? -7.485 9.769 -15.729 1.00 49.88 85 TRP A CA 1
ATOM 642 C C . TRP A 1 85 ? -6.149 10.154 -16.378 1.00 49.88 85 TRP A C 1
ATOM 644 O O . TRP A 1 85 ? -5.911 9.810 -17.535 1.00 49.88 85 TRP A O 1
ATOM 654 N N . VAL A 1 86 ? -5.229 10.752 -15.613 1.00 49.41 86 VAL A N 1
ATOM 655 C CA . VAL A 1 86 ? -3.878 11.115 -16.081 1.00 49.41 86 VAL A CA 1
ATOM 656 C C . VAL A 1 86 ? -3.068 9.877 -16.487 1.00 49.41 86 VAL A C 1
ATOM 658 O O . VAL A 1 86 ? -2.467 9.860 -17.560 1.00 49.41 86 VAL A O 1
ATOM 661 N N . MET A 1 87 ? -3.110 8.793 -15.707 1.00 51.78 87 MET A N 1
ATOM 662 C CA . MET A 1 87 ? -2.397 7.547 -16.030 1.00 51.78 87 MET A CA 1
ATOM 663 C C . MET A 1 87 ? -2.976 6.805 -17.248 1.00 51.78 87 MET A C 1
ATOM 665 O O . MET A 1 87 ? -2.236 6.139 -17.975 1.00 51.78 87 MET A O 1
ATOM 669 N N . ARG A 1 88 ? -4.286 6.926 -17.515 1.00 49.97 88 ARG A N 1
ATOM 670 C CA . ARG A 1 88 ? -4.907 6.384 -18.739 1.00 49.97 88 ARG A CA 1
ATOM 671 C C . ARG A 1 88 ? -4.545 7.193 -19.984 1.00 49.97 88 ARG A C 1
ATOM 673 O O . ARG A 1 88 ? -4.408 6.604 -21.051 1.00 49.97 88 ARG A O 1
ATOM 680 N N . VAL A 1 89 ? -4.369 8.507 -19.850 1.00 46.00 89 VAL A N 1
ATOM 681 C CA . VAL A 1 89 ? -4.003 9.405 -20.958 1.00 46.00 89 VAL A CA 1
ATOM 682 C C . VAL A 1 89 ? -2.503 9.328 -21.289 1.00 46.00 89 VAL A C 1
ATOM 684 O O . VAL A 1 89 ? -2.137 9.439 -22.456 1.00 46.00 89 VAL A O 1
ATOM 687 N N . CYS A 1 90 ? -1.634 9.067 -20.305 1.00 41.94 90 CYS A N 1
ATOM 688 C CA . CYS A 1 90 ? -0.172 9.126 -20.465 1.00 41.94 90 CYS A CA 1
ATOM 689 C C . CYS A 1 90 ? 0.549 7.777 -20.675 1.00 41.94 90 CYS A C 1
ATOM 691 O O . CYS A 1 90 ? 1.769 7.728 -20.532 1.00 41.94 90 CYS A O 1
ATOM 693 N N . GLY A 1 91 ? -0.146 6.694 -21.044 1.00 45.00 91 GLY A N 1
ATOM 694 C CA . GLY A 1 91 ? 0.532 5.474 -21.525 1.00 45.00 91 GLY A CA 1
ATOM 695 C C . GLY A 1 91 ? 0.213 4.162 -20.813 1.00 45.00 91 GLY A C 1
ATOM 696 O O . GLY A 1 91 ? 0.913 3.184 -21.049 1.00 45.00 91 GLY A O 1
ATOM 697 N N . GLY A 1 92 ? -0.860 4.103 -20.022 1.00 45.94 92 GLY A N 1
ATOM 698 C CA . GLY A 1 92 ? -1.422 2.844 -19.539 1.00 45.94 92 GLY A CA 1
ATOM 699 C C . GLY A 1 92 ? -0.643 2.224 -18.378 1.00 45.94 92 GLY A C 1
ATOM 700 O O . GLY A 1 92 ? 0.581 2.140 -18.363 1.00 45.94 92 GLY A O 1
ATOM 701 N N . VAL A 1 93 ? -1.381 1.756 -17.375 1.00 49.03 93 VAL A N 1
ATOM 702 C CA . VAL A 1 93 ? -0.823 0.929 -16.306 1.00 49.03 93 VAL A CA 1
ATOM 703 C C . VAL A 1 93 ? -0.443 -0.401 -16.950 1.00 49.03 93 VAL A C 1
ATOM 705 O O . VAL A 1 93 ? -1.327 -1.177 -17.317 1.00 49.03 93 VAL A O 1
ATOM 708 N N . ALA A 1 94 ? 0.851 -0.663 -17.143 1.00 50.59 94 ALA A N 1
ATOM 709 C CA . ALA A 1 94 ? 1.276 -2.023 -17.435 1.00 50.59 94 ALA A CA 1
ATOM 710 C C . ALA A 1 94 ? 0.790 -2.896 -16.263 1.00 50.59 94 ALA A C 1
ATOM 712 O O . ALA A 1 94 ? 1.046 -2.530 -15.108 1.00 50.59 94 ALA A O 1
ATOM 713 N N . PRO A 1 95 ? 0.042 -3.987 -16.513 1.00 55.94 95 PRO A N 1
ATOM 714 C CA . PRO A 1 95 ? -0.350 -4.892 -15.442 1.00 55.94 95 PRO A CA 1
ATOM 715 C C . PRO A 1 95 ? 0.905 -5.320 -14.683 1.00 55.94 95 PRO A C 1
ATOM 717 O O . PRO A 1 95 ? 1.966 -5.470 -15.294 1.00 55.94 95 PRO A O 1
ATOM 720 N N . ALA A 1 96 ? 0.782 -5.489 -13.363 1.00 58.47 96 ALA A N 1
ATOM 721 C CA . ALA A 1 96 ? 1.863 -6.015 -12.542 1.00 58.47 96 ALA A CA 1
ATOM 722 C C . ALA A 1 96 ? 2.408 -7.290 -13.202 1.00 58.47 96 ALA A C 1
ATOM 724 O O . ALA A 1 96 ? 1.693 -8.285 -13.318 1.00 58.47 96 ALA A O 1
ATOM 725 N N . CYS A 1 97 ? 3.638 -7.231 -13.702 1.00 62.78 97 CYS A N 1
ATOM 726 C CA . CYS A 1 97 ? 4.248 -8.315 -14.456 1.00 62.78 97 CYS A CA 1
ATOM 727 C C . CYS A 1 97 ? 5.570 -8.647 -13.786 1.00 62.78 97 CYS A C 1
ATOM 729 O O . CYS A 1 97 ? 6.592 -8.023 -14.065 1.00 62.78 97 CYS A O 1
ATOM 731 N N . PHE A 1 98 ? 5.512 -9.585 -12.849 1.00 67.19 98 PHE A N 1
ATOM 732 C CA . PHE A 1 98 ? 6.670 -10.097 -12.132 1.00 67.19 98 PHE A CA 1
ATOM 733 C C . PHE A 1 98 ? 6.854 -11.559 -12.517 1.00 67.19 98 PHE A C 1
ATOM 735 O O . PHE A 1 98 ? 5.916 -12.358 -12.388 1.00 67.19 98 PHE A O 1
ATOM 742 N N . GLN A 1 99 ? 8.040 -11.930 -12.997 1.00 64.56 99 GLN A N 1
ATOM 743 C CA . GLN A 1 99 ? 8.349 -13.332 -13.240 1.00 64.56 99 GLN A CA 1
ATOM 744 C C . GLN A 1 99 ? 8.261 -14.084 -11.908 1.00 64.56 99 GLN A C 1
ATOM 746 O O . GLN A 1 99 ? 8.954 -13.771 -10.946 1.00 64.56 99 GLN A O 1
ATOM 751 N N . GLY A 1 100 ? 7.367 -15.073 -11.842 1.00 56.97 100 GLY A N 1
ATOM 752 C CA . GLY A 1 100 ? 7.108 -15.846 -10.623 1.00 56.97 100 GLY A CA 1
ATOM 753 C C . GLY A 1 100 ? 5.724 -15.632 -10.008 1.00 56.97 100 GLY A C 1
ATOM 754 O O . GLY A 1 100 ? 5.310 -16.465 -9.208 1.00 56.97 100 GLY A O 1
ATOM 755 N N . MET A 1 101 ? 4.949 -14.625 -10.438 1.00 53.09 101 MET A N 1
ATOM 756 C CA . MET A 1 101 ? 3.515 -14.511 -10.108 1.00 53.09 101 MET A CA 1
ATOM 757 C C . MET A 1 101 ? 2.630 -15.377 -11.019 1.00 53.09 101 MET A C 1
ATOM 759 O O . MET A 1 101 ? 1.547 -14.972 -11.443 1.00 53.09 101 MET A O 1
ATOM 763 N N . TYR A 1 102 ? 3.070 -16.593 -11.341 1.00 46.75 102 TYR A N 1
ATOM 764 C CA . TYR A 1 102 ? 2.142 -17.562 -11.913 1.00 46.75 102 TYR A CA 1
ATOM 765 C C . TYR A 1 102 ? 1.126 -17.917 -10.821 1.00 46.75 102 TYR A C 1
ATOM 767 O O . TYR A 1 102 ? 1.551 -18.151 -9.682 1.00 46.75 102 TYR A O 1
ATOM 775 N N . PRO A 1 103 ? -0.188 -17.984 -11.123 1.00 42.78 103 PRO A N 1
ATOM 776 C CA . PRO A 1 103 ? -1.172 -18.575 -10.230 1.00 42.78 103 PRO A CA 1
ATOM 777 C C . PRO A 1 103 ? -0.869 -20.068 -10.146 1.00 42.78 103 PRO A C 1
ATOM 779 O O . PRO A 1 103 ? -1.494 -20.916 -10.777 1.00 42.78 103 PRO A O 1
ATOM 782 N N . THR A 1 104 ? 0.166 -20.396 -9.391 1.00 38.09 104 THR A N 1
ATOM 783 C CA . THR A 1 104 ? 0.434 -21.752 -8.977 1.00 38.09 104 THR A CA 1
ATOM 784 C C . THR A 1 104 ? -0.718 -22.036 -8.037 1.00 38.09 104 THR A C 1
ATOM 786 O O . THR A 1 104 ? -0.816 -21.384 -6.996 1.00 38.09 104 THR A O 1
ATOM 789 N N . ALA A 1 105 ? -1.644 -22.907 -8.443 1.00 43.06 105 ALA A N 1
ATOM 790 C CA . ALA A 1 105 ? -2.713 -23.406 -7.592 1.00 43.06 105 ALA A CA 1
ATOM 791 C C . ALA A 1 105 ? -2.065 -24.038 -6.355 1.00 43.06 105 ALA A C 1
ATOM 793 O O . ALA A 1 105 ? -1.743 -25.222 -6.326 1.00 43.06 105 ALA A O 1
ATOM 794 N N . THR A 1 106 ? -1.786 -23.213 -5.355 1.00 35.47 106 THR A N 1
ATOM 795 C CA . THR A 1 106 ? -1.001 -23.590 -4.195 1.00 35.47 106 THR A CA 1
ATOM 796 C C . THR A 1 106 ? -1.877 -23.276 -3.020 1.00 35.47 106 THR A C 1
ATOM 798 O O . THR A 1 106 ? -2.196 -22.122 -2.739 1.00 35.47 106 THR A O 1
ATOM 801 N N . LYS A 1 107 ? -2.310 -24.366 -2.390 1.00 36.75 107 LYS A N 1
ATOM 802 C CA . LYS A 1 107 ? -2.779 -24.417 -1.014 1.00 36.75 107 LYS A CA 1
ATOM 803 C C . LYS A 1 107 ? -2.125 -23.305 -0.204 1.00 36.75 107 LYS A C 1
ATOM 805 O O . LYS A 1 107 ? -0.906 -23.147 -0.279 1.00 36.75 107 LYS A O 1
ATOM 810 N N . THR A 1 108 ? -2.956 -22.592 0.551 1.00 33.84 108 THR A N 1
ATOM 811 C CA . THR A 1 108 ? -2.588 -21.666 1.621 1.00 33.84 108 THR A CA 1
ATOM 812 C C . THR A 1 108 ? -1.190 -21.990 2.143 1.00 33.84 108 THR A C 1
ATOM 814 O O . THR A 1 108 ? -1.010 -23.076 2.703 1.00 33.84 108 THR A O 1
ATOM 817 N N . PRO A 1 109 ? -0.182 -21.127 1.930 1.00 38.00 109 PRO A N 1
ATOM 818 C CA . PRO A 1 109 ? 1.124 -21.346 2.514 1.00 38.00 109 PRO A CA 1
ATOM 819 C C . PRO A 1 109 ? 0.953 -21.226 4.025 1.00 38.00 109 PRO A C 1
ATOM 821 O O . PRO A 1 109 ? 0.892 -20.133 4.580 1.00 38.00 109 PRO A O 1
ATOM 824 N N . THR A 1 110 ? 0.839 -22.365 4.701 1.00 34.41 110 THR A N 1
ATOM 825 C CA . THR A 1 110 ? 1.027 -22.482 6.145 1.00 34.41 110 THR A CA 1
ATOM 826 C C . THR A 1 110 ? 2.521 -22.316 6.421 1.00 34.41 110 THR A C 1
ATOM 828 O O . THR A 1 110 ? 3.219 -23.261 6.764 1.00 34.41 110 THR A O 1
ATOM 831 N N . SER A 1 111 ? 3.043 -21.115 6.184 1.00 35.12 111 SER A N 1
ATOM 832 C CA . SER A 1 111 ? 4.312 -20.678 6.746 1.00 35.12 111 SER A CA 1
ATOM 833 C C . SER A 1 111 ? 3.954 -19.756 7.901 1.00 35.12 111 SER A C 1
ATOM 835 O O . SER A 1 111 ? 3.322 -18.727 7.652 1.00 35.12 111 SER A O 1
ATOM 837 N N . PRO A 1 112 ? 4.318 -20.082 9.149 1.00 37.69 112 PRO A N 1
ATOM 838 C CA . PRO A 1 112 ? 4.168 -19.148 10.244 1.00 37.69 112 PRO A CA 1
ATOM 839 C C . PRO A 1 112 ? 5.213 -18.043 10.050 1.00 37.69 112 PRO A C 1
ATOM 841 O O . PRO A 1 112 ? 6.291 -18.077 10.636 1.00 37.69 112 PRO A O 1
ATOM 844 N N . SER A 1 113 ? 4.906 -17.026 9.232 1.00 42.31 113 SER A N 1
ATOM 845 C CA . SER A 1 113 ? 5.359 -15.692 9.630 1.00 42.31 113 SER A CA 1
ATOM 846 C C . SER A 1 113 ? 4.791 -15.497 11.031 1.00 42.31 113 SER A C 1
ATOM 848 O O . SER A 1 113 ? 3.623 -15.854 11.207 1.00 42.31 113 SER A O 1
ATOM 850 N N . PRO A 1 114 ? 5.547 -15.004 12.021 1.00 43.03 114 PRO A N 1
ATOM 851 C CA . PRO A 1 114 ? 4.962 -14.691 13.312 1.00 43.03 114 PRO A CA 1
ATOM 852 C C . PRO A 1 114 ? 3.830 -13.702 13.043 1.00 43.03 114 PRO A C 1
ATOM 854 O O . PRO A 1 114 ? 4.070 -12.532 12.754 1.00 43.03 114 PRO A O 1
ATOM 857 N N . SER A 1 115 ? 2.595 -14.203 13.021 1.00 50.12 115 SER A N 1
ATOM 858 C CA . SER A 1 115 ? 1.403 -13.385 13.014 1.00 50.12 115 SER A CA 1
ATOM 859 C C . SER A 1 115 ? 1.446 -12.735 14.376 1.00 50.12 115 SER A C 1
ATOM 861 O O . SER A 1 115 ? 1.059 -13.354 15.367 1.00 50.12 115 SER A O 1
ATOM 863 N N . LEU A 1 116 ? 2.059 -11.552 14.436 1.00 58.22 116 LEU A N 1
ATOM 864 C CA . LEU A 1 116 ? 1.966 -10.706 15.606 1.00 58.22 116 LEU A CA 1
ATOM 865 C C . LEU A 1 116 ? 0.468 -10.608 15.892 1.00 58.22 116 LEU A C 1
ATOM 867 O O . LEU A 1 116 ? -0.282 -10.234 14.981 1.00 58.22 116 LEU A O 1
ATOM 871 N N . PRO A 1 117 ? 0.005 -11.050 17.068 1.00 65.69 117 PRO A N 1
ATOM 872 C CA . PRO A 1 117 ? -1.405 -10.974 17.384 1.00 65.69 117 PRO A CA 1
ATOM 873 C C . PRO A 1 117 ? -1.882 -9.536 17.162 1.00 65.69 117 PRO A C 1
ATOM 875 O O . PRO A 1 117 ? -1.200 -8.577 17.516 1.00 65.69 117 PRO A O 1
ATOM 878 N N . GLY A 1 118 ? -3.008 -9.383 16.471 1.00 81.75 118 GLY A N 1
ATOM 879 C CA . GLY A 1 118 ? -3.525 -8.065 16.114 1.00 81.75 118 GLY A CA 1
ATOM 880 C C . GLY A 1 118 ? -2.882 -7.395 14.893 1.00 81.75 118 GLY A C 1
ATOM 881 O O . GLY A 1 118 ? -3.277 -6.275 14.594 1.00 81.75 118 GLY A O 1
ATOM 882 N N . TYR A 1 119 ? -1.958 -8.028 14.158 1.00 88.62 119 TYR A N 1
ATOM 883 C CA . TYR A 1 119 ? -1.437 -7.504 12.885 1.00 88.62 119 TYR A CA 1
ATOM 884 C C . TYR A 1 119 ? -2.014 -8.255 11.677 1.00 88.62 119 TYR A C 1
ATOM 886 O O . TYR A 1 119 ? -1.740 -9.439 11.474 1.00 88.62 119 TYR A O 1
ATOM 894 N N . SER A 1 120 ? -2.743 -7.536 10.825 1.00 92.12 120 SER A N 1
ATOM 895 C CA . SER A 1 120 ? -3.308 -8.046 9.568 1.00 92.12 120 SER A CA 1
ATOM 896 C C . SER A 1 120 ? -2.920 -7.125 8.415 1.00 92.12 120 SER A C 1
ATOM 898 O O . SER A 1 120 ? -3.018 -5.909 8.557 1.00 92.12 120 SER A O 1
ATOM 900 N N . CYS A 1 121 ? -2.510 -7.658 7.259 1.00 92.12 121 CYS A N 1
ATOM 901 C CA . CYS A 1 121 ? -2.129 -6.826 6.111 1.00 92.12 121 CYS A CA 1
ATOM 902 C C . CYS A 1 121 ? -2.516 -7.417 4.749 1.00 92.12 121 CYS A C 1
ATOM 904 O O . CYS A 1 121 ? -2.757 -8.617 4.622 1.00 92.12 121 CYS A O 1
ATOM 906 N N . VAL A 1 122 ? -2.563 -6.555 3.732 1.00 90.69 122 VAL A N 1
ATOM 907 C CA . VAL A 1 122 ? -2.729 -6.913 2.318 1.00 90.69 122 VAL A CA 1
ATOM 908 C C . VAL A 1 122 ? -1.810 -6.057 1.451 1.00 90.69 122 VAL A C 1
ATOM 910 O O . VAL A 1 122 ? -1.701 -4.846 1.654 1.00 90.69 122 VAL A O 1
ATOM 913 N N . ASP A 1 123 ? -1.189 -6.695 0.461 1.00 89.38 123 ASP A N 1
ATOM 914 C CA . ASP A 1 123 ? -0.219 -6.073 -0.433 1.00 89.38 123 ASP A CA 1
ATOM 915 C C . ASP A 1 123 ? -0.738 -5.980 -1.868 1.00 89.38 123 ASP A C 1
ATOM 917 O O . ASP A 1 123 ? -1.274 -6.941 -2.419 1.00 89.38 123 ASP A O 1
ATOM 921 N N . TYR A 1 124 ? -0.494 -4.836 -2.500 1.00 86.44 124 TYR A N 1
ATOM 922 C CA . TYR A 1 124 ? -0.778 -4.565 -3.903 1.00 86.44 124 TYR A CA 1
ATOM 923 C C . TYR A 1 124 ? 0.518 -4.175 -4.609 1.00 86.44 124 TYR A C 1
ATOM 925 O O . TYR A 1 124 ? 0.978 -3.037 -4.500 1.00 86.44 124 TYR A O 1
ATOM 933 N N . GLY A 1 125 ? 1.113 -5.128 -5.327 1.00 85.06 125 GLY A N 1
ATOM 934 C CA . GLY A 1 125 ? 2.278 -4.891 -6.179 1.00 85.06 125 GLY A CA 1
ATOM 935 C C . GLY A 1 125 ? 1.901 -4.270 -7.524 1.00 85.06 125 GLY A C 1
ATOM 936 O O . GLY A 1 125 ? 0.847 -4.570 -8.085 1.00 85.06 125 GLY A O 1
ATOM 937 N N . PHE A 1 126 ? 2.775 -3.426 -8.064 1.00 83.38 126 PHE A N 1
ATOM 938 C CA . PHE A 1 126 ? 2.605 -2.772 -9.361 1.00 83.38 126 PHE A CA 1
ATOM 939 C C . PHE A 1 126 ? 3.947 -2.584 -10.080 1.00 83.38 126 PHE A C 1
ATOM 941 O O . PHE A 1 126 ? 5.007 -2.530 -9.456 1.00 83.38 126 PHE A O 1
ATOM 948 N N . GLY A 1 127 ? 3.896 -2.446 -11.406 1.00 81.75 127 GLY A N 1
ATOM 949 C CA . GLY A 1 127 ? 5.080 -2.333 -12.260 1.00 81.75 127 GLY A CA 1
ATOM 950 C C . GLY A 1 127 ? 5.592 -3.689 -12.744 1.00 81.75 127 GLY A C 1
ATOM 951 O O . GLY A 1 127 ? 4.817 -4.629 -12.910 1.00 81.75 127 GLY A O 1
ATOM 952 N N . SER A 1 128 ? 6.888 -3.788 -13.033 1.00 81.69 128 SER A N 1
ATOM 953 C CA . SER A 1 128 ? 7.474 -5.029 -13.548 1.00 81.69 128 SER A CA 1
ATOM 954 C C . SER A 1 128 ? 8.942 -5.168 -13.180 1.00 81.69 128 SER A C 1
ATOM 956 O O . SER A 1 128 ? 9.683 -4.190 -13.230 1.00 81.69 128 SER A O 1
ATOM 958 N N . ASP A 1 129 ? 9.378 -6.398 -12.910 1.00 80.06 129 ASP A N 1
ATOM 959 C CA . ASP A 1 129 ? 10.790 -6.771 -12.738 1.00 80.06 129 ASP A CA 1
ATOM 960 C C . ASP A 1 129 ? 11.629 -6.634 -14.023 1.00 80.06 129 ASP A C 1
ATOM 962 O O . ASP A 1 129 ? 12.858 -6.545 -13.967 1.00 80.06 129 ASP A O 1
ATOM 966 N N . SER A 1 130 ? 10.967 -6.564 -15.177 1.00 81.75 130 SER A N 1
ATOM 967 C CA . SER A 1 130 ? 11.564 -6.259 -16.480 1.00 81.75 130 SER A CA 1
ATOM 968 C C . SER A 1 130 ? 11.518 -4.767 -16.845 1.00 81.75 130 SER A C 1
ATOM 970 O O . SER A 1 130 ? 12.083 -4.363 -17.862 1.00 81.75 130 SER A O 1
ATOM 972 N N . GLY A 1 131 ? 10.862 -3.939 -16.025 1.00 78.44 131 GLY A N 1
ATOM 973 C CA . GLY A 1 131 ? 10.715 -2.498 -16.220 1.00 78.44 131 GLY A CA 1
ATOM 974 C C . GLY A 1 131 ? 11.633 -1.675 -15.316 1.00 78.44 131 GLY A C 1
ATOM 975 O O . GLY A 1 131 ? 12.191 -2.153 -14.335 1.00 78.44 131 GLY A O 1
ATOM 976 N N . SER A 1 132 ? 11.773 -0.382 -15.612 1.00 82.31 132 SER A N 1
ATOM 977 C CA . SER A 1 132 ? 12.566 0.551 -14.795 1.00 82.31 132 SER A CA 1
ATOM 978 C C . SER A 1 132 ? 11.844 1.044 -13.531 1.00 82.31 132 SER A C 1
ATOM 980 O O . SER A 1 132 ? 12.377 1.903 -12.824 1.00 82.31 132 SER A O 1
ATOM 982 N N . PHE A 1 133 ? 10.642 0.526 -13.261 1.00 83.25 133 PHE A N 1
ATOM 983 C CA . PHE A 1 133 ? 9.784 0.918 -12.151 1.00 83.25 133 PHE A CA 1
ATOM 984 C C . PHE A 1 133 ? 8.961 -0.263 -11.640 1.00 83.25 133 PHE A C 1
ATOM 986 O O . PHE A 1 133 ? 8.259 -0.926 -12.409 1.00 83.25 133 PHE A O 1
ATOM 993 N N . ALA A 1 134 ? 9.018 -0.472 -10.330 1.00 86.56 134 ALA A N 1
ATOM 994 C CA . ALA A 1 134 ? 8.122 -1.357 -9.608 1.00 86.56 134 ALA A CA 1
ATOM 995 C C . ALA A 1 134 ? 7.955 -0.883 -8.163 1.00 86.56 134 ALA A C 1
ATOM 997 O O . ALA A 1 134 ? 8.771 -0.110 -7.655 1.00 86.56 134 ALA A O 1
ATOM 998 N N . GLY A 1 135 ? 6.900 -1.341 -7.502 1.00 87.88 135 GLY A N 1
ATOM 999 C CA . GLY A 1 135 ? 6.627 -0.991 -6.117 1.00 87.88 135 GLY A CA 1
ATOM 1000 C C . GLY A 1 135 ? 5.432 -1.737 -5.548 1.00 87.88 135 GLY A C 1
ATOM 1001 O O . GLY A 1 135 ? 4.789 -2.520 -6.250 1.00 87.88 135 GLY A O 1
ATOM 1002 N N . ALA A 1 136 ? 5.142 -1.492 -4.275 1.00 87.94 136 ALA A N 1
ATOM 1003 C CA . ALA A 1 136 ? 3.978 -2.047 -3.596 1.00 87.94 136 ALA A CA 1
ATOM 1004 C C . ALA A 1 136 ? 3.305 -1.019 -2.693 1.00 87.94 136 ALA A C 1
ATOM 1006 O O . ALA A 1 136 ? 3.983 -0.165 -2.122 1.00 87.94 136 ALA A O 1
ATOM 1007 N N . HIS A 1 137 ? 1.994 -1.174 -2.521 1.00 88.75 137 HIS A N 1
ATOM 1008 C CA . HIS A 1 137 ? 1.239 -0.606 -1.409 1.00 88.75 137 HIS A CA 1
ATOM 1009 C C . HIS A 1 137 ? 0.856 -1.731 -0.454 1.00 88.75 137 HIS A C 1
ATOM 1011 O O . HIS A 1 137 ? 0.226 -2.702 -0.870 1.00 88.75 137 HIS A O 1
ATOM 1017 N N . ARG A 1 138 ? 1.202 -1.592 0.819 1.00 90.69 138 ARG A N 1
ATOM 1018 C CA . ARG A 1 138 ? 0.766 -2.457 1.908 1.00 90.69 138 ARG A CA 1
ATOM 1019 C C . ARG A 1 138 ? -0.221 -1.699 2.771 1.00 90.69 138 ARG A C 1
ATOM 1021 O O . ARG A 1 138 ? 0.109 -0.662 3.336 1.00 90.69 138 ARG A O 1
ATOM 1028 N N . PHE A 1 139 ? -1.408 -2.261 2.924 1.00 90.94 139 PHE A N 1
ATOM 1029 C CA . PHE A 1 139 ? -2.381 -1.806 3.905 1.00 90.94 139 PHE A CA 1
ATOM 1030 C C . PHE A 1 139 ? -2.308 -2.729 5.109 1.00 90.94 139 PHE A C 1
ATOM 1032 O O . PHE A 1 139 ? -2.397 -3.944 4.939 1.00 90.94 139 PHE A O 1
ATOM 1039 N N . ALA A 1 140 ? -2.164 -2.175 6.309 1.00 91.69 140 ALA A N 1
ATOM 1040 C CA . ALA A 1 140 ? -2.126 -2.955 7.536 1.00 91.69 140 ALA A CA 1
ATOM 1041 C C . ALA A 1 140 ? -3.078 -2.406 8.602 1.00 91.69 140 ALA A C 1
ATOM 1043 O O . ALA A 1 140 ? -3.289 -1.199 8.722 1.00 91.69 140 ALA A O 1
ATOM 1044 N N . VAL A 1 141 ? -3.637 -3.321 9.385 1.00 92.06 141 VAL A N 1
ATOM 1045 C CA . VAL A 1 141 ? -4.401 -3.073 10.605 1.00 92.06 141 VAL A CA 1
ATOM 1046 C C . VAL A 1 141 ? -3.566 -3.601 11.759 1.00 92.06 141 VAL A C 1
ATOM 1048 O O . VAL A 1 141 ? -3.118 -4.746 11.719 1.00 92.06 141 VAL A O 1
ATOM 1051 N N . VAL A 1 142 ? -3.355 -2.762 12.768 1.00 90.94 142 VAL A N 1
ATOM 1052 C CA . VAL A 1 142 ? -2.654 -3.113 14.001 1.00 90.94 142 VAL A CA 1
ATOM 1053 C C . VAL A 1 142 ? -3.587 -2.855 15.179 1.00 90.94 142 VAL A C 1
ATOM 1055 O O . VAL A 1 142 ? -3.962 -1.715 15.462 1.00 90.94 142 VAL A O 1
ATOM 1058 N N . ARG A 1 143 ? -3.988 -3.925 15.858 1.00 88.56 143 ARG A N 1
ATOM 1059 C CA . ARG A 1 143 ? -4.721 -3.895 17.123 1.00 88.56 143 ARG A CA 1
ATOM 1060 C C . ARG A 1 143 ? -3.729 -4.093 18.254 1.00 88.56 143 ARG A C 1
ATOM 1062 O O . ARG A 1 143 ? -2.874 -4.968 18.175 1.00 88.56 143 ARG A O 1
ATOM 1069 N N . GLN A 1 144 ? -3.841 -3.272 19.287 1.00 77.69 144 GLN A N 1
ATOM 1070 C CA . GLN A 1 144 ? -3.040 -3.437 20.490 1.00 77.69 144 GLN A CA 1
ATOM 1071 C C . GLN A 1 144 ? -3.606 -4.620 21.288 1.00 77.69 144 GLN A C 1
ATOM 1073 O O . GLN A 1 144 ? -4.824 -4.716 21.451 1.00 77.69 144 GLN A O 1
ATOM 1078 N N . GLU A 1 145 ? -2.754 -5.540 21.740 1.00 66.69 145 GLU A N 1
ATOM 1079 C CA . GLU A 1 145 ? -3.186 -6.561 22.696 1.00 66.69 145 GLU A CA 1
ATOM 1080 C C . GLU A 1 145 ? -3.567 -5.878 24.012 1.00 66.69 145 GLU A C 1
ATOM 1082 O O . GLU A 1 145 ? -2.922 -4.918 24.441 1.00 66.69 145 GLU A O 1
ATOM 1087 N N . ARG A 1 146 ? -4.652 -6.344 24.633 1.00 58.41 146 ARG A N 1
ATOM 1088 C CA . ARG A 1 146 ? -4.978 -5.938 25.995 1.00 58.41 146 ARG A CA 1
ATOM 1089 C C . ARG A 1 146 ? -4.045 -6.701 26.922 1.00 58.41 146 ARG A C 1
ATOM 1091 O O . ARG A 1 146 ? -4.179 -7.912 27.050 1.00 58.41 146 ARG A O 1
ATOM 1098 N N . ASP A 1 147 ? -3.140 -5.990 27.579 1.00 52.97 147 ASP A N 1
ATOM 1099 C CA . ASP A 1 147 ? -2.533 -6.515 28.794 1.00 52.97 147 ASP A CA 1
ATOM 1100 C C . ASP A 1 147 ? -3.642 -6.541 29.855 1.00 52.97 147 ASP A C 1
ATOM 1102 O O . ASP A 1 147 ? -4.075 -5.494 30.348 1.00 52.97 147 ASP A O 1
ATOM 1106 N N . ASP A 1 148 ? -4.137 -7.738 30.180 1.00 53.72 148 ASP A N 1
ATOM 1107 C CA . ASP A 1 148 ? -5.239 -7.972 31.129 1.00 53.72 148 ASP A CA 1
ATOM 1108 C C . ASP A 1 148 ? -4.968 -7.405 32.548 1.00 53.72 148 ASP A C 1
ATOM 1110 O O . ASP A 1 148 ? -5.861 -7.390 33.396 1.00 53.72 148 ASP A O 1
ATOM 1114 N N . GLU A 1 149 ? -3.762 -6.891 32.821 1.00 54.38 149 GLU A N 1
ATOM 1115 C CA . GLU A 1 149 ? -3.331 -6.378 34.127 1.00 54.38 149 GLU A CA 1
ATOM 1116 C C . GLU A 1 149 ? -3.386 -4.846 34.300 1.00 54.38 149 GLU A C 1
ATOM 1118 O O . GLU A 1 149 ? -3.107 -4.351 35.393 1.00 54.38 149 GLU A O 1
ATOM 1123 N N . ALA A 1 150 ? -3.784 -4.061 33.293 1.00 50.25 150 ALA A N 1
ATOM 1124 C CA . ALA A 1 150 ? -3.828 -2.598 33.431 1.00 50.25 150 ALA A CA 1
ATOM 1125 C C . ALA A 1 150 ? -5.051 -1.946 32.774 1.00 50.25 150 ALA A C 1
ATOM 1127 O O . ALA A 1 150 ? -4.937 -0.993 32.005 1.00 50.25 150 ALA A O 1
ATOM 1128 N N . GLY A 1 151 ? -6.252 -2.402 33.132 1.00 49.12 151 GLY A N 1
ATOM 1129 C CA . GLY A 1 151 ? -7.475 -1.636 32.893 1.00 49.12 151 GLY A CA 1
ATOM 1130 C C . GLY A 1 151 ? -7.501 -0.360 33.740 1.00 49.12 151 GLY A C 1
ATOM 1131 O O . GLY A 1 151 ? -8.158 -0.320 34.777 1.00 49.12 151 GLY A O 1
ATOM 1132 N N . LYS A 1 152 ? -6.794 0.699 33.322 1.00 50.38 152 LYS A N 1
ATOM 1133 C CA . LYS A 1 152 ? -7.088 2.051 33.810 1.00 50.38 152 LYS A CA 1
ATOM 1134 C C . LYS A 1 152 ? -8.441 2.451 33.232 1.00 50.38 152 LYS A C 1
ATOM 1136 O O . LYS A 1 152 ? -8.561 2.695 32.033 1.00 50.38 152 LYS A O 1
ATOM 1141 N N . GLU A 1 153 ? -9.464 2.487 34.081 1.00 49.47 153 GLU A N 1
ATOM 1142 C CA . GLU A 1 153 ? -10.776 3.021 33.718 1.00 49.47 153 GLU A CA 1
ATOM 1143 C C . GLU A 1 153 ? -10.605 4.416 33.088 1.00 49.47 153 GLU A C 1
ATOM 1145 O O . GLU A 1 153 ? -10.158 5.355 33.747 1.00 49.47 153 GLU A O 1
ATOM 1150 N N . GLY A 1 154 ? -10.922 4.539 31.794 1.00 57.47 154 GLY A N 1
ATOM 1151 C CA . GLY A 1 154 ? -10.938 5.814 31.069 1.00 57.47 154 GLY A CA 1
ATOM 1152 C C . GLY A 1 154 ? -9.956 5.965 29.901 1.00 57.47 154 GLY A C 1
ATOM 1153 O O . GLY A 1 154 ? -10.028 6.987 29.221 1.00 57.47 154 GLY A O 1
ATOM 1154 N N . GLU A 1 155 ? -9.073 5.000 29.621 1.00 65.69 155 GLU A N 1
ATOM 1155 C CA . GLU A 1 155 ? -8.202 5.078 28.437 1.00 65.69 155 GLU A CA 1
ATOM 1156 C C . GLU A 1 155 ? -8.948 4.604 27.175 1.00 65.69 155 GLU A C 1
ATOM 1158 O O . GLU A 1 155 ? -9.455 3.483 27.109 1.00 65.69 155 GLU A O 1
ATOM 1163 N N . GLU A 1 156 ? -9.081 5.485 26.177 1.00 72.50 156 GLU A N 1
ATOM 1164 C CA . GLU A 1 156 ? -9.727 5.136 24.909 1.00 72.50 156 GLU A CA 1
ATOM 1165 C C . GLU A 1 156 ? -8.865 4.123 24.138 1.00 72.50 156 GLU A C 1
ATOM 1167 O O . GLU A 1 156 ? -7.687 4.358 23.880 1.00 72.50 156 GLU A O 1
ATOM 1172 N N . GLU A 1 157 ? -9.464 3.003 23.730 1.00 84.50 157 GLU A N 1
ATOM 1173 C CA . GLU A 1 157 ? -8.805 1.983 22.910 1.00 84.50 157 GLU A CA 1
ATOM 1174 C C . GLU A 1 157 ? -8.717 2.441 21.444 1.00 84.50 157 GLU A C 1
ATOM 1176 O O . GLU A 1 157 ? -9.674 2.992 20.884 1.00 84.50 157 GLU A O 1
ATOM 1181 N N . TYR A 1 158 ? -7.578 2.186 20.796 1.00 86.62 158 TYR A N 1
ATOM 1182 C CA . TYR A 1 158 ? -7.317 2.577 19.410 1.00 86.62 158 TYR A CA 1
ATOM 1183 C C . TYR A 1 158 ? -6.891 1.383 18.556 1.00 86.62 158 TYR A C 1
ATOM 1185 O O . TYR A 1 158 ? -6.214 0.470 19.015 1.00 86.62 158 TYR A O 1
ATOM 1193 N N . VAL A 1 159 ? -7.249 1.445 17.277 1.00 89.00 159 VAL A N 1
ATOM 1194 C CA . VAL A 1 159 ? -6.731 0.589 16.209 1.00 89.00 159 VAL A CA 1
ATOM 1195 C C . VAL A 1 159 ? -5.876 1.467 15.302 1.00 89.00 159 VAL A C 1
ATOM 1197 O O . VAL A 1 159 ? -6.289 2.564 14.925 1.00 89.00 159 VAL A O 1
ATOM 1200 N N . GLU A 1 160 ? -4.675 1.019 14.962 1.00 90.56 160 GLU A N 1
ATOM 1201 C CA . GLU A 1 160 ? -3.797 1.732 14.038 1.00 90.56 160 GLU A CA 1
ATOM 1202 C C . GLU A 1 160 ? -3.975 1.169 12.624 1.00 90.56 160 GLU A C 1
ATOM 1204 O O . GLU A 1 160 ? -3.893 -0.037 12.400 1.00 90.56 160 GLU A O 1
ATOM 1209 N N . LEU A 1 161 ? -4.229 2.050 11.660 1.00 90.81 161 LEU A N 1
ATOM 1210 C CA . LEU A 1 161 ? -4.250 1.723 10.239 1.00 90.81 161 LEU A CA 1
ATOM 1211 C C . LEU A 1 161 ? -2.967 2.260 9.610 1.00 90.81 161 LEU A C 1
ATOM 1213 O O . LEU A 1 161 ? -2.606 3.411 9.859 1.00 90.81 161 LEU A O 1
ATOM 1217 N N . LYS A 1 162 ? -2.296 1.449 8.793 1.00 90.56 162 LYS A N 1
ATOM 1218 C CA . LYS A 1 162 ? -1.062 1.824 8.092 1.00 90.56 162 LYS A CA 1
ATOM 1219 C C . LYS A 1 162 ? -1.223 1.651 6.593 1.00 90.56 162 LYS A C 1
ATOM 1221 O O . LYS A 1 162 ? -1.763 0.644 6.138 1.00 90.56 162 LYS A O 1
ATOM 1226 N N . LEU A 1 163 ? -0.709 2.618 5.852 1.00 89.56 163 LEU A N 1
ATOM 1227 C CA . LEU A 1 163 ? -0.370 2.496 4.448 1.00 89.56 163 LEU A CA 1
ATOM 1228 C C . LEU A 1 163 ? 1.145 2.611 4.350 1.00 89.56 163 LEU A C 1
ATOM 1230 O O . LEU A 1 163 ? 1.699 3.664 4.639 1.00 89.56 163 LEU A O 1
ATOM 1234 N N . GLU A 1 164 ? 1.803 1.528 3.967 1.00 89.56 164 GLU A N 1
ATOM 1235 C CA . GLU A 1 164 ? 3.224 1.535 3.646 1.00 89.56 164 GLU A CA 1
ATOM 1236 C C . GLU A 1 164 ? 3.361 1.434 2.135 1.00 89.56 164 GLU A C 1
ATOM 1238 O O . GLU A 1 164 ? 2.702 0.606 1.502 1.00 89.56 164 GLU A O 1
ATOM 1243 N N . CYS A 1 165 ? 4.225 2.239 1.538 1.00 87.06 165 CYS A N 1
ATOM 1244 C CA . CYS A 1 165 ? 4.556 2.088 0.137 1.00 87.06 165 CYS A CA 1
ATOM 1245 C C . CYS A 1 165 ? 6.064 1.994 -0.053 1.00 87.06 165 CYS A C 1
ATOM 1247 O O . CYS A 1 165 ? 6.844 2.546 0.719 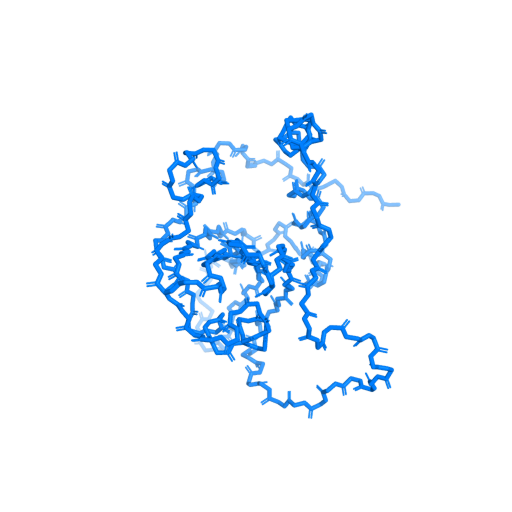1.00 87.06 165 CYS A O 1
ATOM 1249 N N . PHE A 1 166 ? 6.489 1.275 -1.087 1.00 88.38 166 PHE A N 1
ATOM 1250 C CA . PHE A 1 166 ? 7.861 1.365 -1.568 1.00 88.38 166 PHE A CA 1
ATOM 1251 C C . PHE A 1 166 ? 7.901 1.304 -3.085 1.00 88.38 166 PHE A C 1
ATOM 1253 O O . PHE A 1 166 ? 7.018 0.745 -3.737 1.00 88.38 166 PHE A O 1
ATOM 1260 N N . ARG A 1 167 ? 8.967 1.868 -3.641 1.00 87.31 167 ARG A N 1
ATOM 1261 C CA . ARG A 1 167 ? 9.272 1.931 -5.063 1.00 87.31 167 ARG A CA 1
ATOM 1262 C C . ARG A 1 167 ? 10.750 1.624 -5.268 1.00 87.31 167 ARG A C 1
ATOM 1264 O O . ARG A 1 167 ? 11.601 2.004 -4.462 1.00 87.31 167 ARG A O 1
ATOM 1271 N N . CYS A 1 168 ? 11.070 0.952 -6.361 1.00 88.81 168 CYS A N 1
ATOM 1272 C CA . CYS A 1 168 ? 12.439 0.663 -6.766 1.00 88.81 168 CYS A CA 1
ATOM 1273 C C . CYS A 1 168 ? 12.581 0.694 -8.293 1.00 88.81 168 CYS A C 1
ATOM 1275 O O . CYS A 1 168 ? 11.602 0.793 -9.038 1.00 88.81 168 CYS A O 1
ATOM 1277 N N . ASN A 1 169 ? 13.829 0.613 -8.754 1.00 88.00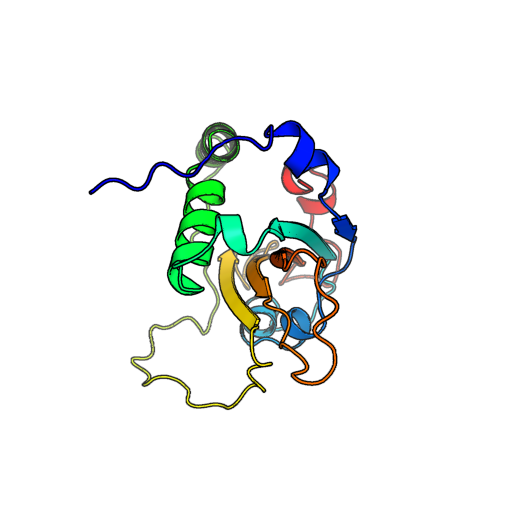 169 ASN A N 1
ATOM 1278 C CA . ASN A 1 169 ? 14.160 0.309 -10.140 1.00 88.00 169 ASN A CA 1
ATOM 1279 C C . ASN A 1 169 ? 14.690 -1.137 -10.214 1.00 88.00 169 ASN A C 1
ATOM 1281 O O . ASN A 1 169 ? 15.841 -1.383 -9.841 1.00 88.00 169 ASN A O 1
ATOM 1285 N N . PRO A 1 170 ? 13.888 -2.103 -10.693 1.00 85.62 170 PRO A N 1
ATOM 1286 C CA . PRO A 1 170 ? 14.306 -3.506 -10.765 1.00 85.62 170 PRO A CA 1
ATOM 1287 C C . PRO A 1 170 ? 15.499 -3.765 -11.694 1.00 85.62 170 PRO A C 1
ATOM 1289 O O . PRO A 1 170 ? 16.249 -4.721 -11.497 1.00 85.62 170 PRO A O 1
ATOM 1292 N N . LEU A 1 171 ? 15.727 -2.905 -12.692 1.00 85.94 171 LEU A N 1
ATOM 1293 C CA . LEU A 1 171 ? 16.790 -3.094 -13.681 1.00 85.94 171 LEU A CA 1
ATOM 1294 C C . LEU A 1 171 ? 18.141 -2.539 -13.237 1.00 85.94 171 LEU A C 1
ATOM 1296 O O . LEU A 1 171 ? 19.163 -3.176 -13.483 1.00 85.94 171 LEU A O 1
ATOM 1300 N N . VAL A 1 172 ? 18.156 -1.373 -12.591 1.00 88.00 172 VAL A N 1
ATOM 1301 C CA . VAL A 1 172 ? 19.380 -0.637 -12.244 1.00 88.00 172 VAL A CA 1
ATOM 1302 C C . VAL A 1 172 ? 19.346 -0.251 -10.773 1.00 88.00 172 VAL A C 1
ATOM 1304 O O . VAL A 1 172 ? 18.363 0.329 -10.323 1.00 88.00 172 VAL A O 1
ATOM 1307 N N . ASN A 1 173 ? 20.437 -0.494 -10.042 1.00 90.38 173 ASN A N 1
ATOM 1308 C CA . ASN A 1 173 ? 20.557 -0.141 -8.627 1.00 90.38 173 ASN A CA 1
ATOM 1309 C C . ASN A 1 173 ? 20.727 1.377 -8.408 1.00 90.38 173 ASN A C 1
ATOM 1311 O O . ASN A 1 173 ? 21.788 1.868 -8.024 1.00 90.38 173 ASN A O 1
ATOM 1315 N N . ARG A 1 174 ? 19.672 2.133 -8.697 1.00 85.06 174 ARG A N 1
ATOM 1316 C CA . ARG A 1 174 ? 19.558 3.575 -8.485 1.00 85.06 174 ARG A CA 1
ATOM 1317 C C . ARG A 1 174 ? 18.134 3.913 -8.077 1.00 85.06 174 ARG A C 1
ATOM 1319 O O . ARG A 1 174 ? 17.239 3.076 -8.152 1.00 85.06 174 ARG A O 1
ATOM 1326 N N . GLU A 1 175 ? 17.931 5.154 -7.669 1.00 78.19 175 GLU A N 1
ATOM 1327 C CA . GLU A 1 175 ? 16.597 5.625 -7.317 1.00 78.19 175 GLU A CA 1
ATOM 1328 C C . GLU A 1 175 ? 15.666 5.574 -8.529 1.00 78.19 175 GLU A C 1
ATOM 1330 O O . GLU A 1 175 ? 16.090 5.761 -9.677 1.00 78.19 175 GLU A O 1
ATOM 1335 N N . SER A 1 176 ? 14.397 5.274 -8.266 1.00 69.94 176 SER A N 1
ATOM 1336 C CA . SER A 1 176 ? 13.377 5.282 -9.304 1.00 69.94 176 SER A CA 1
ATOM 1337 C C . SER A 1 176 ? 13.265 6.677 -9.920 1.00 69.94 176 SER A C 1
ATOM 1339 O O . SER A 1 176 ? 13.436 7.689 -9.244 1.00 69.94 176 SER A O 1
ATOM 1341 N N . TRP A 1 177 ? 12.919 6.747 -11.204 1.00 69.12 177 TRP A N 1
ATOM 1342 C CA . TRP A 1 177 ? 12.582 8.025 -11.832 1.00 69.12 177 TRP A CA 1
ATOM 1343 C C . TRP A 1 177 ? 11.328 8.664 -11.202 1.00 69.12 177 TRP A C 1
ATOM 1345 O O . TRP A 1 177 ? 11.146 9.873 -11.303 1.00 69.12 177 TRP A O 1
ATOM 1355 N N . ALA A 1 178 ? 10.498 7.868 -10.517 1.00 65.12 178 ALA A N 1
ATOM 1356 C CA . ALA A 1 178 ? 9.330 8.345 -9.785 1.00 65.12 178 ALA A CA 1
ATOM 1357 C C . ALA A 1 178 ? 9.688 9.334 -8.663 1.00 65.12 178 ALA A C 1
ATOM 1359 O O . ALA A 1 178 ? 8.832 10.126 -8.298 1.00 65.12 178 ALA A O 1
ATOM 1360 N N . GLU A 1 179 ? 10.945 9.352 -8.193 1.00 64.88 179 GLU A N 1
ATOM 1361 C CA . GLU A 1 179 ? 11.446 10.333 -7.214 1.00 64.88 179 GLU A CA 1
ATOM 1362 C C . GLU A 1 179 ? 11.385 11.787 -7.710 1.00 64.88 179 GLU A C 1
ATOM 1364 O O . GLU A 1 179 ? 11.456 12.738 -6.935 1.00 64.88 179 GLU A O 1
ATOM 1369 N N . TRP A 1 180 ? 11.296 11.970 -9.027 1.00 58.72 180 TRP A N 1
ATOM 1370 C CA . TRP A 1 180 ? 11.254 13.284 -9.664 1.00 58.72 180 TRP A CA 1
ATOM 1371 C C . TRP A 1 180 ? 9.823 13.735 -9.965 1.00 58.72 180 TRP A C 1
ATOM 1373 O O . TRP A 1 180 ? 9.632 14.808 -10.537 1.00 58.72 180 TRP A O 1
ATOM 1383 N N . VAL A 1 181 ? 8.819 12.930 -9.596 1.00 58.56 181 VAL A N 1
ATOM 1384 C CA . VAL A 1 181 ? 7.400 13.229 -9.798 1.00 58.56 181 VAL A CA 1
ATOM 1385 C C . VAL A 1 181 ? 6.748 13.442 -8.433 1.00 58.56 181 VAL A C 1
ATOM 1387 O O . VAL A 1 181 ? 6.358 12.470 -7.788 1.00 58.56 181 VAL A O 1
ATOM 1390 N N . PRO A 1 182 ? 6.559 14.705 -8.003 1.00 51.91 182 PRO A N 1
ATOM 1391 C CA . PRO A 1 182 ? 5.977 15.021 -6.698 1.00 51.91 182 PRO A CA 1
ATOM 1392 C C . PRO A 1 182 ? 4.603 14.382 -6.471 1.00 51.91 182 PRO A C 1
ATOM 1394 O O . PRO A 1 182 ? 4.245 14.090 -5.341 1.00 51.91 182 PRO A O 1
ATOM 1397 N N . TRP A 1 183 ? 3.840 14.144 -7.540 1.00 49.81 183 TRP A N 1
ATOM 1398 C CA . TRP A 1 183 ? 2.509 13.536 -7.473 1.00 49.81 183 TRP A CA 1
ATOM 1399 C C . TRP A 1 183 ? 2.514 12.054 -7.095 1.00 49.81 183 TRP A C 1
ATOM 1401 O O . TRP A 1 183 ? 1.538 11.598 -6.525 1.00 49.81 183 TRP A O 1
ATOM 1411 N N . LEU A 1 184 ? 3.605 11.325 -7.351 1.00 43.72 184 LEU A N 1
ATOM 1412 C CA . LEU A 1 184 ? 3.742 9.934 -6.912 1.00 43.72 184 LEU A CA 1
ATOM 1413 C C . LEU A 1 184 ? 4.264 9.834 -5.468 1.00 43.72 184 LEU A C 1
ATOM 1415 O O . LEU A 1 184 ? 4.501 8.729 -4.998 1.00 43.72 184 LEU A O 1
ATOM 1419 N N . HIS A 1 185 ? 4.529 10.960 -4.788 1.00 43.50 185 HIS A N 1
ATOM 1420 C CA . HIS A 1 185 ? 5.069 11.019 -3.419 1.00 43.50 185 HIS A CA 1
ATOM 1421 C C . HIS A 1 185 ? 3.989 11.186 -2.338 1.00 43.50 185 HIS A C 1
ATOM 1423 O O . HIS A 1 185 ? 4.345 11.383 -1.176 1.00 43.50 185 HIS A O 1
ATOM 1429 N N . TYR A 1 186 ? 2.711 11.142 -2.721 1.00 35.00 186 TYR A N 1
ATOM 1430 C CA . TYR A 1 186 ? 1.559 11.346 -1.843 1.00 35.00 186 TYR A CA 1
ATOM 1431 C C . TYR A 1 186 ? 0.616 10.149 -1.866 1.00 35.00 186 TYR A C 1
ATOM 1433 O O . TYR A 1 186 ? 0.463 9.547 -2.950 1.00 35.00 186 TYR A O 1
#

Foldseek 3Di:
DDDPQPPPQPPVNQVVQKDKDFDDDPCCVPDPLVCQQQVVPFDKTKMKIKTKDFCVSCPPPDFVRVQVVVVCCVCVPVLVVVVVVVCVVPDHFDAEETPPPDPPVDDDPPDPPPPPVQKDKDKDKGDYLPFQKIKIKMKIKGFDDDPVPDPPPPDTGIIMIMIMMMMGGNPDRDRRPCVVPVSSVD

Secondary structure (DSSP, 8-state):
--------S-HHHHHHT-EEESS--HHHHTSHHHHHH-TT---EEEEEEEEEEEGGGGTT--HHHHHHHHHHHHHTSHHHHHHHHHHHHTT-----B-TT----------------TTEEEEEEEEEBTTSS-EEEEEEEEEEPP--TT---TTPPPEEEEEEEEEEE-SSSSS--GGGG-GGGG-

Organism: NCBI:txid1316788